Protein 4GVE (pdb70)

Radius of gyration: 15.98 Å; Cα contacts (8 Å, |Δi|>4): 338; chains: 1; bounding box: 37×48×36 Å

CATH classification: 3.30.420.410

Organism: Tacaribe virus (strain Franze-Fernandez) (NCBI:txid928313)

Structure (mmCIF, N/CA/C/O backbone):
data_4GVE
#
_entry.id   4GVE
#
_cell.length_a   115.170
_cell.length_b   115.170
_cell.length_c   56.920
_cell.angle_alpha   90.00
_cell.angle_beta   90.00
_cell.angle_gamma   90.00
#
_symmetry.space_group_name_H-M   'I 4'
#
loop_
_entity.id
_entity.type
_entity.pdbx_description
1 polymer Nucleoprotein
2 non-polymer 'ZINC ION'
3 non-polymer 'MAGNESIUM ION'
4 water water
#
loop_
_atom_site.group_PDB
_atom_site.id
_atom_site.type_symbol
_atom_site.label_atom_id
_atom_site.label_alt_id
_atom_site.label_comp_id
_atom_site.label_asym_id
_atom_site.label_entity_id
_atom_site.label_seq_id
_atom_site.pdbx_PDB_ins_code
_atom_site.Cartn_x
_atom_site.Cartn_y
_atom_site.Cartn_z
_atom_site.occupancy
_atom_site.B_iso_or_equiv
_atom_site.auth_seq_id
_atom_site.auth_comp_id
_atom_site.auth_asym_id
_atom_site.auth_atom_id
_atom_site.pdbx_PDB_model_num
ATOM 1 N N . ASP A 1 1 ? 1.898 -5.170 -0.768 1.00 45.98 358 ASP A N 1
ATOM 2 C CA . ASP A 1 1 ? 3.133 -5.537 -0.024 1.00 44.98 358 ASP A CA 1
ATOM 3 C C . ASP A 1 1 ? 3.997 -6.542 -0.804 1.00 42.30 358 ASP A C 1
ATOM 4 O O . ASP A 1 1 ? 5.223 -6.459 -0.757 1.00 44.30 358 ASP A O 1
ATOM 9 N N . ILE A 1 2 ? 3.359 -7.490 -1.496 1.00 38.13 359 ILE A N 1
ATOM 10 C CA . ILE A 1 2 ? 4.046 -8.356 -2.464 1.00 35.04 359 ILE A CA 1
ATOM 11 C C . ILE A 1 2 ? 3.928 -7.780 -3.881 1.00 33.54 359 ILE A C 1
ATOM 12 O O . ILE A 1 2 ? 2.865 -7.281 -4.289 1.00 32.03 359 ILE A O 1
ATOM 17 N N . GLY A 1 3 ? 5.016 -7.857 -4.634 1.00 31.86 360 GLY A N 1
ATOM 18 C CA . GLY A 1 3 ? 4.990 -7.516 -6.048 1.00 31.18 360 GLY A CA 1
ATOM 19 C C . GLY A 1 3 ? 5.432 -6.103 -6.418 1.00 29.88 360 GLY A C 1
ATOM 20 O O . GLY A 1 3 ? 5.329 -5.726 -7.574 1.00 29.76 360 GLY A O 1
ATOM 21 N N . SER A 1 4 ? 5.924 -5.317 -5.466 1.00 29.35 361 SER A N 1
ATOM 22 C CA . SER A 1 4 ? 6.297 -3.942 -5.780 1.00 28.96 361 SER A CA 1
ATOM 23 C C . SER A 1 4 ? 7.504 -3.869 -6.701 1.00 29.05 361 SER A C 1
ATOM 24 O O . SER A 1 4 ? 8.492 -4.580 -6.506 1.00 28.67 361 SER A O 1
ATOM 27 N N . GLU A 1 5 ? 7.426 -2.971 -7.674 1.00 29.76 362 GLU A N 1
ATOM 28 C CA . GLU A 1 5 ? 8.545 -2.687 -8.566 1.00 31.34 362 GLU A CA 1
ATOM 29 C C . GLU A 1 5 ? 9.665 -1.903 -7.861 1.00 29.97 362 GLU A C 1
ATOM 30 O O . GLU A 1 5 ? 10.747 -1.725 -8.425 1.00 31.10 362 GLU A O 1
ATOM 36 N N . PHE A 1 6 ? 9.421 -1.469 -6.620 1.00 28.13 363 PHE A N 1
ATOM 37 C CA . PHE A 1 6 ? 10.385 -0.658 -5.866 1.00 27.06 363 PHE A CA 1
ATOM 38 C C . PHE A 1 6 ? 10.878 -1.385 -4.621 1.00 26.75 363 PHE A C 1
ATOM 39 O O . PHE A 1 6 ? 11.453 -0.781 -3.705 1.00 25.59 363 PHE A O 1
ATOM 47 N N . GLU A 1 7 ? 10.653 -2.702 -4.609 1.00 26.59 364 GLU A N 1
ATOM 48 C CA . GLU A 1 7 ? 11.121 -3.572 -3.515 1.00 27.55 364 GLU A CA 1
ATOM 49 C C . GLU A 1 7 ? 12.620 -3.389 -3.214 1.00 27.13 364 GLU A C 1
ATOM 50 O O . GLU A 1 7 ? 13.023 -3.326 -2.03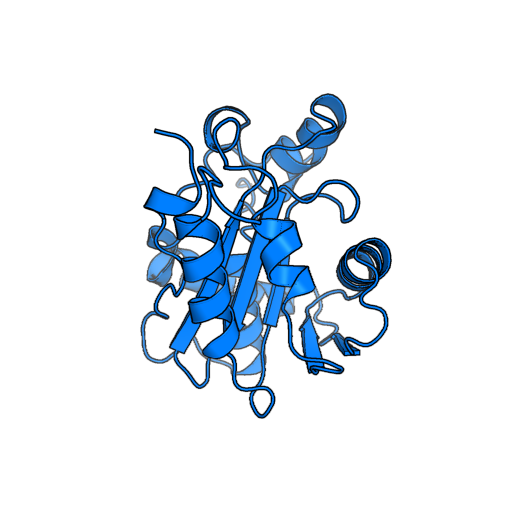7 1.00 27.03 364 GLU A O 1
ATOM 56 N N . GLY A 1 8 ? 13.444 -3.336 -4.264 1.00 27.30 365 GLY A N 1
ATOM 57 C CA . GLY A 1 8 ? 14.882 -3.066 -4.111 1.00 28.24 365 GLY A CA 1
ATOM 58 C C . GLY A 1 8 ? 15.218 -1.772 -3.388 1.00 27.83 365 GLY A C 1
ATOM 59 O O . GLY A 1 8 ? 16.009 -1.772 -2.443 1.00 28.04 365 GLY A O 1
ATOM 60 N N . GLN A 1 9 ? 14.628 -0.661 -3.832 1.00 26.90 366 GLN A N 1
ATOM 61 C CA . GLN A 1 9 ? 14.829 0.621 -3.190 1.00 26.92 366 GLN A CA 1
ATOM 62 C C . GLN A 1 9 ? 14.447 0.519 -1.735 1.00 25.63 366 GLN A C 1
ATOM 63 O O . GLN A 1 9 ? 15.150 1.016 -0.869 1.00 24.46 366 GLN A O 1
ATOM 69 N N . GLU A 1 10 ? 13.333 -0.154 -1.459 1.00 25.32 367 GLU A N 1
ATOM 70 C CA . GLU A 1 10 ? 12.882 -0.242 -0.086 1.00 25.14 367 GLU A CA 1
ATOM 71 C C . GLU A 1 10 ? 13.873 -1.004 0.779 1.00 25.41 367 GLU A C 1
ATOM 72 O O . GLU A 1 10 ? 14.228 -0.551 1.865 1.00 24.44 367 GLU A O 1
ATOM 78 N N . LEU A 1 11 ? 14.340 -2.140 0.281 1.00 25.88 368 LEU A N 1
ATOM 79 C CA . LEU A 1 11 ? 15.356 -2.910 0.992 1.00 27.05 368 LEU A CA 1
ATOM 80 C C . LEU A 1 11 ? 16.681 -2.165 1.180 1.00 27.37 368 LEU A C 1
ATOM 81 O O . LEU A 1 11 ? 17.308 -2.267 2.239 1.00 27.28 368 LEU A O 1
ATOM 86 N N . ILE A 1 12 ? 17.091 -1.408 0.163 1.00 27.34 369 ILE A N 1
ATOM 87 C CA . ILE A 1 12 ? 18.300 -0.579 0.263 1.00 28.04 369 ILE A CA 1
ATOM 88 C C . ILE A 1 12 ? 18.167 0.461 1.370 1.00 26.76 369 ILE A C 1
ATOM 89 O O . ILE A 1 12 ? 19.086 0.643 2.175 1.00 27.21 369 ILE A O 1
ATOM 94 N N . VAL A 1 13 ? 17.021 1.140 1.429 1.00 25.72 370 VAL A N 1
ATOM 95 C CA . VAL A 1 13 ? 16.819 2.164 2.459 1.00 25.38 370 VAL A CA 1
ATOM 96 C C . VAL A 1 13 ? 16.774 1.538 3.850 1.00 25.88 370 VAL A C 1
ATOM 97 O O . VAL A 1 13 ? 17.403 2.032 4.782 1.00 26.21 370 VAL A O 1
ATOM 101 N N . ARG A 1 14 ? 16.052 0.427 3.988 1.00 26.45 371 ARG A N 1
ATOM 102 C CA . ARG A 1 14 ? 16.028 -0.301 5.256 1.00 28.29 371 ARG A CA 1
ATOM 103 C C . ARG A 1 14 ? 17.447 -0.677 5.725 1.00 28.98 371 ARG A C 1
ATOM 104 O O . ARG A 1 14 ? 17.797 -0.475 6.894 1.00 30.00 371 ARG A O 1
ATOM 112 N N . ALA A 1 15 ? 18.270 -1.179 4.811 1.00 28.73 372 ALA A N 1
ATOM 113 C CA . ALA A 1 15 ? 19.642 -1.568 5.137 1.00 29.99 372 ALA A CA 1
ATOM 114 C C . ALA A 1 15 ? 20.469 -0.337 5.562 1.00 29.62 372 ALA A C 1
ATOM 115 O O . ALA A 1 15 ? 21.248 -0.396 6.520 1.00 30.63 372 ALA A O 1
ATOM 117 N N . ALA A 1 16 ? 20.267 0.776 4.861 1.00 28.92 373 ALA A N 1
ATOM 118 C CA . ALA A 1 16 ? 20.977 2.028 5.160 1.00 29.27 373 ALA A CA 1
ATOM 119 C C . ALA A 1 16 ? 20.581 2.559 6.535 1.00 29.44 373 ALA A C 1
ATOM 120 O O . ALA A 1 16 ? 21.446 2.858 7.367 1.00 29.56 373 ALA A O 1
ATOM 122 N N . VAL A 1 17 ? 19.279 2.628 6.798 1.00 29.26 374 VAL A N 1
ATOM 123 C CA . VAL A 1 17 ? 18.788 3.126 8.083 1.00 30.08 374 VAL A CA 1
ATOM 124 C C . VAL A 1 17 ? 19.252 2.236 9.258 1.00 32.00 374 VAL A C 1
ATOM 125 O O . VAL A 1 17 ? 19.551 2.734 10.341 1.00 31.64 374 VAL A O 1
ATOM 129 N N . SER A 1 18 ? 19.360 0.926 9.025 1.00 32.18 375 SER A N 1
ATOM 130 C CA . SER A 1 18 ? 19.841 -0.012 10.047 1.00 34.09 375 SER A CA 1
ATOM 131 C C . SER A 1 18 ? 21.318 0.208 10.432 1.00 35.01 375 SER A C 1
ATOM 132 O O . SER A 1 18 ? 21.773 -0.286 11.466 1.00 37.04 375 SER A O 1
ATOM 135 N N . GLU A 1 19 ? 22.062 0.930 9.595 1.00 34.82 376 GLU A N 1
ATOM 136 C CA . GLU A 1 19 ? 23.478 1.231 9.878 1.00 36.54 376 GLU A CA 1
ATOM 137 C C . GLU A 1 19 ? 23.647 2.400 10.844 1.00 35.92 376 GLU A C 1
ATOM 138 O O . GLU A 1 19 ? 24.743 2.599 11.386 1.00 36.69 376 GLU A O 1
ATOM 144 N N . LEU A 1 20 ? 22.576 3.169 11.049 1.00 35.03 377 LEU A N 1
ATOM 145 C CA . LEU A 1 20 ? 22.613 4.365 11.908 1.00 35.25 377 LEU A CA 1
ATOM 146 C C . LEU A 1 20 ? 22.683 3.975 13.372 1.00 37.98 377 LEU A C 1
ATOM 147 O O . LEU A 1 20 ? 21.846 3.211 13.864 1.00 39.70 377 LEU A O 1
ATOM 152 N N . ASP A 1 21 ? 23.695 4.496 14.056 1.00 38.96 378 ASP A N 1
ATOM 153 C CA . ASP A 1 21 ? 23.872 4.235 15.468 1.00 41.67 378 ASP A CA 1
ATOM 154 C C . ASP A 1 21 ? 23.333 5.420 16.276 1.00 41.30 378 ASP A C 1
ATOM 155 O O . ASP A 1 21 ? 23.944 6.486 16.292 1.00 40.34 378 ASP A O 1
ATOM 160 N N . PRO A 1 22 ? 22.186 5.227 16.961 1.00 42.01 379 PRO A N 1
ATOM 161 C CA . PRO A 1 22 ? 21.548 6.293 17.748 1.00 41.88 379 PRO A CA 1
ATOM 162 C C . PRO A 1 22 ? 22.376 6.783 18.940 1.00 42.27 379 PRO A C 1
ATOM 163 O O . PRO A 1 22 ? 21.960 7.725 19.621 1.00 42.03 379 PRO A O 1
ATOM 167 N N . SER A 1 23 ? 23.535 6.168 19.174 1.00 42.77 380 SER A N 1
ATOM 168 C CA . SER A 1 23 ? 24.458 6.599 20.237 1.00 43.77 380 SER A CA 1
ATOM 169 C C . SER A 1 23 ? 25.454 7.658 19.780 1.00 42.58 380 SER A C 1
ATOM 170 O O . SER A 1 23 ? 26.165 8.242 20.609 1.00 43.96 380 SER A O 1
ATOM 173 N N . ASN A 1 24 ? 25.525 7.885 18.470 1.00 40.97 381 ASN A N 1
ATOM 174 C CA . ASN A 1 24 ? 26.485 8.821 17.889 1.00 39.72 381 ASN A CA 1
ATOM 175 C C . ASN A 1 24 ? 25.773 10.021 17.283 1.00 36.29 381 ASN A C 1
ATOM 176 O O . ASN A 1 24 ? 24.582 9.950 16.986 1.00 34.33 381 ASN A O 1
ATOM 181 N N . THR A 1 25 ? 26.505 11.121 17.120 1.00 33.87 382 THR A N 1
ATOM 182 C CA . THR A 1 25 ? 25.989 12.309 16.441 1.00 31.98 382 THR A CA 1
ATOM 183 C C . THR A 1 25 ? 25.541 11.968 15.028 1.00 30.43 382 THR A C 1
ATOM 184 O O . THR A 1 25 ? 26.287 11.355 14.268 1.00 30.13 382 THR A O 1
ATOM 188 N N . ILE A 1 26 ? 24.322 12.374 14.694 1.00 28.08 383 ILE A N 1
ATOM 189 C CA . ILE A 1 26 ? 23.814 12.241 13.336 1.00 27.10 383 ILE A CA 1
ATOM 190 C C . ILE A 1 26 ? 23.264 13.590 12.903 1.00 25.63 383 ILE A C 1
ATOM 191 O O . ILE A 1 26 ? 22.344 14.132 13.525 1.00 25.90 383 ILE A O 1
ATOM 196 N N . TRP A 1 27 ? 23.880 14.137 11.864 1.00 24.13 384 TRP A N 1
ATOM 197 C CA . TRP A 1 27 ? 23.410 15.355 11.224 1.00 23.40 384 TRP A CA 1
ATOM 198 C C . TRP A 1 27 ? 22.334 15.121 10.196 1.00 22.65 384 TRP A C 1
ATOM 199 O O . TRP A 1 27 ? 22.331 14.106 9.488 1.00 22.73 384 TRP A O 1
ATOM 210 N N . LEU A 1 28 ? 21.418 16.076 10.104 1.00 22.29 385 LEU A N 1
ATOM 211 C CA . LEU A 1 28 ? 20.399 16.074 9.048 1.00 22.15 385 LEU A CA 1
ATOM 212 C C . LEU A 1 28 ? 20.256 17.475 8.447 1.00 22.19 385 LEU A C 1
ATOM 213 O O . LEU A 1 28 ? 20.151 18.469 9.180 1.00 21.66 385 LEU A O 1
ATOM 218 N N . ASP A 1 29 ? 20.264 17.545 7.114 1.00 21.49 386 ASP A N 1
ATOM 219 C CA . ASP A 1 29 ? 19.940 18.764 6.411 1.00 22.21 386 ASP A CA 1
ATOM 220 C C . ASP A 1 29 ? 19.087 18.444 5.168 1.00 20.98 386 ASP A C 1
ATOM 221 O O . ASP A 1 29 ? 19.169 17.343 4.610 1.00 20.71 386 ASP A O 1
ATOM 226 N N . ILE A 1 30 ? 18.250 19.401 4.786 1.00 21.44 387 ILE A N 1
ATOM 227 C CA . ILE A 1 30 ? 17.487 19.311 3.521 1.00 21.45 387 ILE A CA 1
ATOM 228 C C . ILE A 1 30 ? 17.716 20.572 2.690 1.00 22.14 387 ILE A C 1
ATOM 229 O O . ILE A 1 30 ? 17.990 21.671 3.220 1.00 22.15 387 ILE A O 1
ATOM 234 N N . GLU A 1 31 ? 17.589 20.425 1.381 1.00 21.91 388 GLU A N 1
ATOM 235 C CA . GLU A 1 31 ? 17.377 21.573 0.521 1.00 22.76 388 GLU A CA 1
ATOM 236 C C . GLU A 1 31 ? 15.969 21.528 -0.077 1.00 22.55 388 GLU A C 1
ATOM 237 O O . GLU A 1 31 ? 15.394 20.450 -0.292 1.00 22.31 388 GLU A O 1
ATOM 243 N N . GLY A 1 32 ? 15.445 22.716 -0.349 1.00 22.98 389 GLY A N 1
ATOM 244 C CA . GLY A 1 32 ? 14.047 22.936 -0.662 1.00 23.60 389 GLY A CA 1
ATOM 245 C C . GLY A 1 32 ? 13.328 23.260 0.637 1.00 23.42 389 GLY A C 1
ATOM 246 O O . GLY A 1 32 ? 13.856 22.976 1.717 1.00 23.21 389 GLY A O 1
ATOM 247 N N . PRO A 1 33 ? 12.110 23.823 0.543 1.00 24.72 390 PRO A N 1
ATOM 248 C CA . PRO A 1 33 ? 11.292 24.143 1.715 1.00 24.69 390 PRO A CA 1
ATOM 249 C C . PRO A 1 33 ? 10.845 22.850 2.404 1.00 24.31 390 PRO A C 1
ATOM 250 O O . PRO A 1 33 ? 10.794 21.807 1.738 1.00 23.76 390 PRO A O 1
ATOM 254 N N . PRO A 1 34 ? 10.520 22.899 3.712 1.00 24.73 391 PRO A N 1
ATOM 255 C CA . PRO A 1 34 ? 10.146 21.648 4.377 1.00 24.52 391 PRO A CA 1
ATOM 256 C C . PRO A 1 34 ? 8.843 21.025 3.846 1.00 24.93 391 PRO A C 1
ATOM 257 O O . PRO A 1 34 ? 8.619 19.840 4.041 1.00 25.45 391 PRO A O 1
ATOM 261 N N . THR A 1 35 ? 8.016 21.826 3.182 1.00 26.03 392 THR A N 1
ATOM 262 C CA . THR A 1 35 ? 6.777 21.347 2.568 1.00 26.26 392 THR A CA 1
ATOM 263 C C . THR A 1 35 ? 7.000 20.703 1.187 1.00 25.61 392 THR A C 1
ATOM 264 O O . THR A 1 35 ? 6.083 20.074 0.630 1.00 25.72 392 THR A O 1
ATOM 268 N N . ASP A 1 36 ? 8.187 20.902 0.612 1.00 24.28 393 ASP A N 1
ATOM 269 C CA . ASP A 1 36 ? 8.488 20.385 -0.731 1.00 24.36 393 ASP A CA 1
ATOM 270 C C . ASP A 1 36 ? 10.001 20.161 -0.873 1.00 23.58 393 ASP A C 1
ATOM 271 O O . ASP A 1 36 ? 10.669 20.802 -1.684 1.00 23.81 393 ASP A O 1
ATOM 276 N N . PRO A 1 37 ? 10.551 19.261 -0.048 1.00 22.79 394 PRO A N 1
ATOM 277 C CA . PRO A 1 37 ? 12.002 19.075 -0.012 1.00 22.03 394 PRO A CA 1
ATOM 278 C C . PRO A 1 37 ? 12.504 18.364 -1.256 1.00 21.49 394 PRO A C 1
ATOM 279 O O . PRO A 1 37 ? 11.779 17.539 -1.818 1.00 22.22 394 PRO A O 1
ATOM 283 N N . VAL A 1 38 ? 13.689 18.744 -1.732 1.00 21.20 395 VAL A N 1
ATOM 284 C CA . VAL A 1 38 ? 14.242 18.122 -2.949 1.00 21.19 395 VAL A CA 1
ATOM 285 C C . VAL A 1 38 ? 15.539 17.352 -2.740 1.00 20.70 395 VAL A C 1
ATOM 286 O O . VAL A 1 38 ? 15.977 16.607 -3.632 1.00 21.10 395 VAL A O 1
ATOM 290 N N . GLU A 1 39 ? 16.157 17.539 -1.579 1.00 20.50 396 GLU A N 1
ATOM 291 C CA . GLU A 1 39 ? 17.404 16.852 -1.268 1.00 20.08 396 GLU A CA 1
ATOM 292 C C . GLU A 1 39 ? 17.468 16.651 0.234 1.00 19.90 396 GLU A C 1
ATOM 293 O O . GLU A 1 39 ? 17.086 17.541 1.007 1.00 20.38 396 GLU A O 1
ATOM 299 N N . LEU A 1 40 ? 17.902 15.456 0.636 1.00 19.92 397 LEU A N 1
ATOM 300 C CA . LEU A 1 40 ? 18.018 15.071 2.040 1.00 20.30 397 LEU A CA 1
ATOM 301 C C . LEU A 1 40 ? 19.356 14.405 2.289 1.00 20.62 397 LEU A C 1
ATOM 302 O O . LEU A 1 40 ? 19.815 13.623 1.482 1.00 21.19 397 LEU A O 1
ATOM 307 N N . ALA A 1 41 ? 20.008 14.741 3.400 1.00 20.62 398 ALA A N 1
ATOM 308 C CA . ALA A 1 41 ? 21.238 14.060 3.770 1.00 21.11 398 ALA A CA 1
ATOM 309 C C . ALA A 1 41 ? 21.253 13.818 5.265 1.00 21.35 398 ALA A C 1
ATOM 310 O O . ALA A 1 41 ? 20.865 14.710 6.041 1.00 20.88 398 ALA A O 1
ATOM 312 N N . LEU A 1 42 ? 21.652 12.610 5.656 1.00 21.97 399 LEU A N 1
ATOM 313 C CA . LEU A 1 42 ? 21.977 12.280 7.046 1.00 22.80 399 LEU A CA 1
ATOM 314 C C . LEU A 1 42 ? 23.431 11.889 7.064 1.00 23.53 399 LEU A C 1
ATOM 315 O O . LEU A 1 42 ? 23.891 11.153 6.181 1.00 24.54 399 LEU A O 1
ATOM 320 N N . TYR A 1 43 ? 24.167 12.372 8.055 1.00 23.98 400 TYR A N 1
ATOM 321 C CA . TYR A 1 43 ? 25.602 12.134 8.080 1.00 25.16 400 TYR A CA 1
ATOM 322 C C . TYR A 1 43 ? 26.033 11.739 9.481 1.00 25.93 400 TYR A C 1
ATOM 323 O O . TYR A 1 43 ? 25.736 12.450 10.429 1.00 25.94 400 TYR A O 1
ATOM 332 N N . GLN A 1 44 ? 26.672 10.576 9.591 1.00 27.17 401 GLN A N 1
ATOM 333 C CA . GLN A 1 44 ? 27.162 10.059 10.859 1.00 28.93 401 GLN A CA 1
ATOM 334 C C . GLN A 1 44 ? 28.684 9.961 10.800 1.00 29.95 401 GLN A C 1
ATOM 335 O O . GLN A 1 44 ? 29.238 8.929 10.395 1.00 30.34 401 GLN A O 1
ATOM 341 N N . PRO A 1 45 ? 29.365 11.041 11.192 1.00 30.25 402 PRO A N 1
ATOM 342 C CA . PRO A 1 45 ? 30.828 11.128 11.108 1.00 31.68 402 PRO A CA 1
ATOM 343 C C . PRO A 1 45 ? 31.575 9.988 11.825 1.00 33.84 402 PRO A C 1
ATOM 344 O O . PRO A 1 45 ? 32.620 9.540 11.336 1.00 35.30 402 PRO A O 1
ATOM 348 N N . ALA A 1 46 ? 31.055 9.528 12.965 1.00 34.86 403 ALA A N 1
ATOM 349 C CA . ALA A 1 46 ? 31.722 8.465 13.743 1.00 37.39 403 ALA A CA 1
ATOM 350 C C . ALA A 1 46 ? 31.784 7.119 13.010 1.00 38.27 403 ALA A C 1
ATOM 351 O O . ALA A 1 46 ? 32.690 6.317 13.252 1.00 40.15 403 ALA A O 1
ATOM 353 N N . LYS A 1 47 ? 30.826 6.871 12.119 1.00 37.66 404 LYS A N 1
ATOM 354 C CA . LYS A 1 47 ? 30.838 5.665 11.292 1.00 38.22 404 LYS A CA 1
ATOM 355 C C . LYS A 1 47 ? 31.180 5.998 9.835 1.00 37.69 404 LYS A C 1
ATOM 356 O O . LYS A 1 47 ? 31.003 5.165 8.940 1.00 38.03 404 LYS A O 1
ATOM 362 N N . LYS A 1 48 ? 31.660 7.222 9.605 1.00 37.38 405 LYS A N 1
ATOM 363 C CA . LYS A 1 48 ? 32.129 7.676 8.286 1.00 36.89 405 LYS A CA 1
ATOM 364 C C . LYS A 1 48 ? 31.113 7.391 7.172 1.00 35.33 405 LYS A C 1
ATOM 365 O O . LYS A 1 48 ? 31.466 6.944 6.077 1.00 35.85 405 LYS A O 1
ATOM 371 N N . GLN A 1 49 ? 29.841 7.643 7.464 1.00 32.84 406 GLN A N 1
ATOM 372 C CA . GLN A 1 49 ? 28.772 7.218 6.565 1.00 31.32 406 GLN A CA 1
ATOM 373 C C . GLN A 1 49 ? 27.705 8.270 6.366 1.00 29.25 406 GLN A C 1
ATOM 374 O O . GLN A 1 49 ? 27.494 9.117 7.231 1.00 28.47 406 GLN A O 1
ATOM 380 N N . TYR A 1 50 ? 27.003 8.180 5.238 1.00 27.99 407 TYR A N 1
ATOM 381 C CA . TYR A 1 50 ? 25.893 9.093 4.975 1.00 26.96 407 TYR A CA 1
ATOM 382 C C . TYR A 1 50 ? 24.774 8.477 4.152 1.00 26.33 407 TYR A C 1
ATOM 383 O O . TYR A 1 50 ? 24.993 7.536 3.390 1.00 27.31 407 TYR A O 1
ATOM 392 N N . ILE A 1 51 ? 23.574 9.023 4.339 1.00 25.45 408 ILE A N 1
ATOM 393 C CA . ILE A 1 51 ? 22.389 8.678 3.560 1.00 25.00 408 ILE A CA 1
ATOM 394 C C . ILE A 1 51 ? 22.047 9.950 2.793 1.00 24.67 408 ILE A C 1
ATOM 395 O O . ILE A 1 51 ? 21.931 11.023 3.377 1.00 24.98 408 ILE A O 1
ATOM 400 N N . HIS A 1 52 ? 21.893 9.836 1.485 1.00 24.01 409 HIS A N 1
ATOM 401 C CA . HIS A 1 52 ? 21.685 11.007 0.628 1.00 23.81 409 HIS A CA 1
ATOM 402 C C . HIS A 1 52 ? 20.733 10.648 -0.464 1.00 23.79 409 HIS A C 1
ATOM 403 O O . HIS A 1 52 ? 20.941 9.662 -1.175 1.00 24.66 409 HIS A O 1
ATOM 410 N N . CYS A 1 53 ? 19.669 11.427 -0.614 1.00 23.14 410 CYS A N 1
ATOM 411 C CA . CYS A 1 53 ? 18.672 11.151 -1.662 1.00 23.97 410 CYS A CA 1
ATOM 412 C C . CYS A 1 53 ? 18.002 12.419 -2.142 1.00 22.82 410 CYS A C 1
ATOM 413 O O . CYS A 1 53 ? 18.195 13.489 -1.568 1.00 21.73 410 CYS A O 1
ATOM 416 N N . PHE A 1 54 ? 17.210 12.270 -3.202 1.00 22.67 411 PHE A N 1
ATOM 417 C CA . PHE A 1 54 ? 16.606 13.394 -3.904 1.00 22.87 411 PHE A CA 1
ATOM 418 C C . PHE A 1 54 ? 15.148 13.101 -4.151 1.00 22.67 411 PHE A C 1
ATOM 419 O O . PHE A 1 54 ? 14.712 11.942 -4.099 1.00 22.36 411 PHE A O 1
ATOM 427 N N . ARG A 1 55 ? 14.409 14.155 -4.465 1.00 22.71 412 ARG A N 1
ATOM 428 C CA . ARG A 1 55 ? 13.040 13.992 -4.934 1.00 23.66 412 ARG A CA 1
ATOM 429 C C . ARG A 1 55 ? 12.651 15.164 -5.841 1.00 23.92 412 ARG A C 1
ATOM 430 O O . ARG A 1 55 ? 13.102 16.318 -5.642 1.00 23.62 412 ARG A O 1
ATOM 438 N N . LYS A 1 56 ? 11.844 14.863 -6.854 1.00 24.07 413 LYS A N 1
ATOM 439 C CA . LYS A 1 56 ? 11.247 15.879 -7.695 1.00 25.19 413 LYS A CA 1
ATOM 440 C C . LYS A 1 56 ? 10.229 16.702 -6.886 1.00 24.93 413 LYS A C 1
ATOM 441 O O . LYS A 1 56 ? 9.421 16.139 -6.139 1.00 24.45 413 LYS A O 1
ATOM 447 N N . PRO A 1 57 ? 10.282 18.038 -6.994 1.00 25.39 414 PRO A N 1
ATOM 448 C CA . PRO A 1 57 ? 9.321 18.859 -6.250 1.00 26.11 414 PRO A CA 1
ATOM 449 C C . PRO A 1 57 ? 7.921 18.741 -6.832 1.00 27.46 414 PRO A C 1
ATOM 450 O O . PRO A 1 57 ? 7.766 18.509 -8.046 1.00 28.12 414 PRO A O 1
ATOM 454 N N . HIS A 1 58 ? 6.907 18.892 -5.986 1.00 27.83 415 HIS A N 1
ATOM 455 C CA . HIS A 1 58 ? 5.531 18.897 -6.485 1.00 30.53 415 HIS A CA 1
ATOM 456 C C . HIS A 1 58 ? 5.077 20.275 -6.880 1.00 33.04 415 HIS A C 1
ATOM 457 O O . HIS A 1 58 ? 4.155 20.422 -7.683 1.00 34.49 415 HIS A O 1
ATOM 464 N N . ASP A 1 59 ? 5.742 21.292 -6.339 1.00 34.01 416 ASP A N 1
ATOM 465 C CA . ASP A 1 59 ? 5.463 22.688 -6.660 1.00 36.72 416 ASP A CA 1
ATOM 466 C C . ASP A 1 59 ? 6.624 23.244 -7.487 1.00 37.33 416 ASP A C 1
ATOM 467 O O . ASP A 1 59 ? 7.583 23.806 -6.948 1.00 37.15 416 ASP A O 1
ATOM 472 N N . GLU A 1 60 ? 6.530 23.078 -8.805 1.00 39.07 417 GLU A N 1
ATOM 473 C CA . GLU A 1 60 ? 7.614 23.461 -9.711 1.00 41.27 417 GLU A CA 1
ATOM 474 C C . GLU A 1 60 ? 7.820 24.974 -9.796 1.00 42.01 417 GLU A C 1
ATOM 475 O O . GLU A 1 60 ? 8.952 25.441 -9.924 1.00 41.14 417 GLU A O 1
ATOM 481 N N . LYS A 1 61 ? 6.726 25.730 -9.707 1.00 43.28 418 LYS A N 1
ATOM 482 C CA . LYS A 1 61 ? 6.789 27.191 -9.655 1.00 45.00 418 LYS A CA 1
ATOM 483 C C . LYS A 1 61 ? 7.544 27.649 -8.402 1.00 43.53 418 LYS A C 1
ATOM 484 O O . LYS A 1 61 ? 8.430 28.501 -8.480 1.00 43.16 418 LYS A O 1
ATOM 490 N N . GLY A 1 62 ? 7.206 27.057 -7.257 1.00 40.87 419 GLY A N 1
ATOM 491 C CA . GLY A 1 62 ? 7.892 27.347 -6.001 1.00 38.93 419 GLY A CA 1
ATOM 492 C C . GLY A 1 62 ? 9.350 26.908 -5.974 1.00 36.49 419 GLY A C 1
ATOM 493 O O . GLY A 1 62 ? 10.169 27.536 -5.319 1.00 36.65 419 GLY A O 1
ATOM 494 N N . PHE A 1 63 ? 9.669 25.834 -6.694 1.00 35.09 420 PHE A N 1
ATOM 495 C CA . PHE A 1 63 ? 11.027 25.273 -6.780 1.00 32.90 420 PHE A CA 1
ATOM 496 C C . PHE A 1 63 ? 12.029 26.278 -7.353 1.00 33.80 420 PHE A C 1
ATOM 497 O O . PHE A 1 63 ? 13.222 26.249 -7.034 1.00 32.02 420 PHE A O 1
ATOM 505 N N . LYS A 1 64 ? 11.532 27.161 -8.214 1.00 35.64 421 LYS A N 1
ATOM 506 C CA . LYS A 1 64 ? 12.387 28.155 -8.878 1.00 37.71 421 LYS A CA 1
ATOM 507 C C . LYS A 1 64 ? 13.152 29.053 -7.916 1.00 36.87 421 LYS A C 1
ATOM 508 O O . LYS A 1 64 ? 14.319 29.3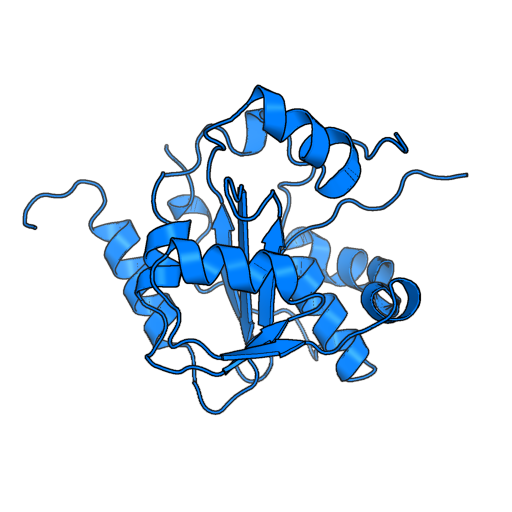61 -8.156 1.00 37.31 421 LYS A O 1
ATOM 514 N N . ASN A 1 65 ? 12.483 29.482 -6.848 1.00 37.26 422 ASN A N 1
ATOM 515 C CA . ASN A 1 65 ? 13.089 30.297 -5.790 1.00 38.02 422 ASN A CA 1
ATOM 516 C C . ASN A 1 65 ? 14.359 29.652 -5.190 1.00 35.46 422 ASN A C 1
ATOM 517 O O . ASN A 1 65 ? 15.442 30.240 -5.231 1.00 34.41 422 ASN A O 1
ATOM 522 N N . GLY A 1 66 ? 14.220 28.447 -4.642 1.00 33.20 423 GLY A N 1
ATOM 523 C CA . GLY A 1 66 ? 15.354 27.692 -4.102 1.00 31.47 423 GLY A CA 1
ATOM 524 C C . GLY A 1 66 ? 16.425 27.366 -5.138 1.00 31.31 423 GLY A C 1
ATOM 525 O O . GLY A 1 66 ? 17.623 27.409 -4.843 1.00 31.51 423 GLY A O 1
ATOM 526 N N . SER A 1 67 ? 15.994 27.039 -6.352 1.00 31.53 424 SER A N 1
ATOM 527 C CA . SER A 1 67 ? 16.905 26.690 -7.427 1.00 32.01 424 SER A CA 1
ATOM 528 C C . SER A 1 67 ? 17.823 27.866 -7.793 1.00 33.65 424 SER A C 1
ATOM 529 O O . SER A 1 67 ? 19.038 27.723 -7.843 1.00 33.68 424 SER A O 1
ATOM 532 N N . ARG A 1 68 ? 17.227 29.031 -7.998 1.00 34.82 425 ARG A N 1
ATOM 533 C CA . ARG A 1 68 ? 17.979 30.228 -8.384 1.00 36.86 425 ARG A CA 1
ATOM 534 C C . ARG A 1 68 ? 18.798 30.830 -7.236 1.00 36.13 425 ARG A C 1
ATOM 535 O O . ARG A 1 68 ? 19.896 31.365 -7.455 1.00 36.13 425 ARG A O 1
ATOM 543 N N . HIS A 1 69 ? 18.275 30.740 -6.014 1.00 34.88 426 HIS A N 1
ATOM 544 C CA . HIS A 1 69 ? 18.853 31.500 -4.906 1.00 34.60 426 HIS A CA 1
ATOM 545 C C . HIS A 1 69 ? 19.472 30.720 -3.790 1.00 33.13 426 HIS A C 1
ATOM 546 O O . HIS A 1 69 ? 20.066 31.310 -2.892 1.00 33.34 426 HIS A O 1
ATOM 553 N N . SER A 1 70 ? 19.353 29.396 -3.811 1.00 31.51 427 SER A N 1
ATOM 554 C CA . SER A 1 70 ? 19.840 28.619 -2.683 1.00 29.96 427 SER A CA 1
ATOM 555 C C . SER A 1 70 ? 20.642 27.385 -3.079 1.00 28.10 427 SER A C 1
ATOM 556 O O . SER A 1 70 ? 21.848 27.334 -2.839 1.00 27.68 427 SER A O 1
ATOM 559 N N . HIS A 1 71 ? 19.982 26.390 -3.680 1.00 26.97 428 HIS A N 1
ATOM 560 C CA . HIS A 1 71 ? 20.612 25.080 -3.859 1.00 25.13 428 HIS A CA 1
ATOM 561 C C . HIS A 1 71 ? 21.160 24.849 -5.249 1.00 25.80 428 HIS A C 1
ATOM 562 O O . HIS A 1 71 ? 22.007 23.980 -5.445 1.00 25.82 428 HIS A O 1
ATOM 569 N N . GLY A 1 72 ? 20.695 25.608 -6.231 1.00 26.32 429 GLY A N 1
ATOM 570 C CA . GLY A 1 72 ? 21.229 25.487 -7.587 1.00 27.66 429 GLY A CA 1
ATOM 571 C C . GLY A 1 72 ? 20.955 24.155 -8.269 1.00 27.90 429 GLY A C 1
ATOM 572 O O . GLY A 1 72 ? 21.664 23.767 -9.194 1.00 28.29 429 GLY A O 1
ATOM 573 N N . ILE A 1 73 ? 19.934 23.441 -7.804 1.00 26.58 430 ILE A N 1
ATOM 574 C CA . ILE A 1 73 ? 19.526 22.196 -8.448 1.00 26.88 430 ILE A CA 1
ATOM 575 C C . ILE A 1 73 ? 18.567 22.549 -9.561 1.00 28.03 430 ILE A C 1
ATOM 576 O O . ILE A 1 73 ? 17.526 23.171 -9.326 1.00 28.33 430 ILE A O 1
ATOM 581 N N . LEU A 1 74 ? 18.932 22.134 -10.765 1.00 29.60 431 LEU A N 1
ATOM 582 C CA . LEU A 1 74 ? 18.108 22.325 -11.948 1.00 31.22 431 LEU A CA 1
ATOM 583 C C . LEU A 1 74 ? 17.081 21.211 -12.074 1.00 31.39 431 LEU A C 1
ATOM 584 O O . LEU A 1 74 ? 17.395 20.055 -11.785 1.00 29.50 431 LEU A O 1
ATOM 589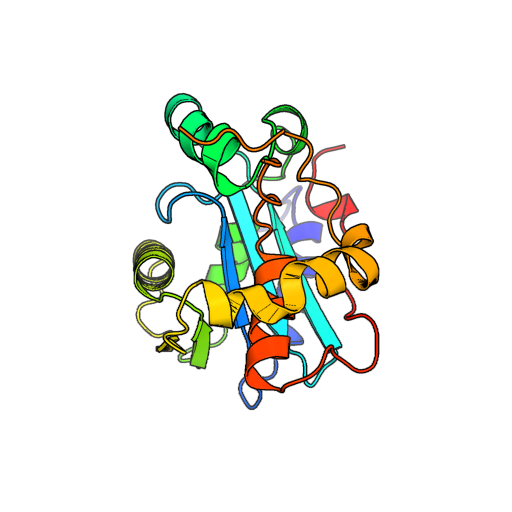 N N . MET A 1 75 ? 15.904 21.550 -12.605 1.00 33.40 432 MET A N 1
ATOM 590 C CA . MET A 1 75 ? 14.810 20.578 -12.740 1.00 34.18 432 MET A CA 1
ATOM 591 C C . MET A 1 75 ? 15.251 19.338 -13.512 1.00 34.18 432 MET A C 1
ATOM 592 O O . MET A 1 75 ? 14.857 18.213 -13.183 1.00 33.05 432 MET A O 1
ATOM 597 N N . LYS A 1 76 ? 16.079 19.555 -14.533 1.00 36.14 433 LYS A N 1
ATOM 598 C CA . LYS A 1 76 ? 16.609 18.477 -15.356 1.00 36.92 433 LYS A CA 1
ATOM 599 C C . LYS A 1 76 ? 17.357 17.425 -14.537 1.00 35.36 433 LYS A C 1
ATOM 600 O O . LYS A 1 76 ? 17.357 16.248 -14.894 1.00 35.35 433 LYS A O 1
ATOM 606 N N . ASP A 1 77 ? 17.977 17.846 -13.431 1.00 33.12 434 ASP A N 1
ATOM 607 C CA . ASP A 1 77 ? 18.835 16.957 -12.657 1.00 32.26 434 ASP A CA 1
ATOM 608 C C . ASP A 1 77 ? 18.110 16.206 -11.528 1.00 31.25 434 ASP A C 1
ATOM 609 O O . ASP A 1 77 ? 18.675 15.295 -10.910 1.00 30.92 434 ASP A O 1
ATOM 614 N N . ILE A 1 78 ? 16.851 16.547 -11.301 1.00 30.51 435 ILE A N 1
ATOM 615 C CA . ILE A 1 78 ? 16.084 15.785 -10.324 1.00 30.28 435 ILE A CA 1
ATOM 616 C C . ILE A 1 78 ? 14.724 15.323 -10.806 1.00 30.75 435 ILE A C 1
ATOM 617 O O . ILE A 1 78 ? 14.058 14.603 -10.089 1.00 30.16 435 ILE A O 1
ATOM 622 N N . GLU A 1 79 ? 14.309 15.728 -12.007 1.00 32.64 436 GLU A N 1
ATOM 623 C CA . GLU A 1 79 ? 12.988 15.326 -12.501 1.00 34.12 436 GLU A CA 1
ATOM 624 C C . GLU A 1 79 ? 12.799 13.806 -12.561 1.00 34.23 436 GLU A C 1
ATOM 625 O O . GLU A 1 79 ? 11.666 13.327 -12.473 1.00 34.25 436 GLU A O 1
ATOM 631 N N . ASP A 1 80 ? 13.897 13.060 -12.682 1.00 34.45 437 ASP A N 1
ATOM 632 C CA . ASP A 1 80 ? 13.828 11.593 -12.732 1.00 35.07 437 ASP A CA 1
ATOM 633 C C . ASP A 1 80 ? 14.088 10.875 -11.386 1.00 32.06 437 ASP A C 1
ATOM 634 O O . ASP A 1 80 ? 14.231 9.644 -11.360 1.00 31.73 437 ASP A O 1
ATOM 639 N N . ALA A 1 81 ? 14.133 11.629 -10.281 1.00 29.53 438 ALA A N 1
ATOM 640 C CA . ALA A 1 81 ? 14.243 11.033 -8.940 1.00 27.73 438 ALA A CA 1
ATOM 641 C C . ALA A 1 81 ? 13.037 10.145 -8.626 1.00 27.08 438 ALA A C 1
ATOM 642 O O . ALA A 1 81 ? 11.909 10.529 -8.909 1.00 26.51 438 ALA A O 1
ATOM 644 N N . VAL A 1 82 ? 13.297 8.975 -8.043 1.00 25.69 439 VAL A N 1
ATOM 645 C CA . VAL A 1 82 ? 12.242 8.021 -7.676 1.00 25.75 439 VAL A CA 1
ATOM 646 C C . VAL A 1 82 ? 11.461 8.649 -6.521 1.00 24.15 439 VAL A C 1
ATOM 647 O O . VAL A 1 82 ? 12.053 8.957 -5.491 1.00 23.86 439 VAL A O 1
ATOM 651 N N . PRO A 1 83 ? 10.130 8.828 -6.674 1.00 24.07 440 PRO A N 1
ATOM 652 C CA . PRO A 1 83 ? 9.374 9.458 -5.573 1.00 23.69 440 PRO A CA 1
ATOM 653 C C . PRO A 1 83 ? 9.295 8.605 -4.315 1.00 22.96 440 PRO A C 1
ATOM 654 O O . PRO A 1 83 ? 9.371 7.376 -4.383 1.00 23.32 440 PRO A O 1
ATOM 658 N N . GLY A 1 84 ? 9.173 9.261 -3.165 1.00 22.57 441 GLY A N 1
ATOM 659 C CA . GLY A 1 84 ? 8.931 8.536 -1.914 1.00 21.95 441 GLY A CA 1
ATOM 660 C C . GLY A 1 84 ? 10.159 8.074 -1.155 1.00 21.89 441 GLY A C 1
ATOM 661 O O . GLY A 1 84 ? 10.042 7.646 -0.015 1.00 21.39 441 GLY A O 1
ATOM 662 N N . VAL A 1 85 ? 11.335 8.123 -1.790 1.00 21.65 442 VAL A N 1
ATOM 663 C CA . VAL A 1 85 ? 12.559 7.656 -1.127 1.00 21.86 442 VAL A CA 1
ATOM 664 C C . VAL A 1 85 ? 12.860 8.529 0.094 1.00 21.88 442 VAL A C 1
ATOM 665 O O . VAL A 1 85 ? 13.100 8.039 1.210 1.00 21.76 442 VAL A O 1
ATOM 669 N N . LEU A 1 86 ? 12.832 9.830 -0.127 1.00 22.31 443 LEU A N 1
ATOM 670 C CA . LEU A 1 86 ? 13.084 10.800 0.928 1.00 21.95 443 LEU A CA 1
ATOM 671 C C . LEU A 1 86 ? 12.139 10.555 2.114 1.00 22.59 443 LEU A C 1
ATOM 672 O O . LEU A 1 86 ? 12.575 10.487 3.273 1.00 21.95 443 LEU A O 1
ATOM 677 N N . SER A 1 87 ? 10.844 10.384 1.834 1.00 22.24 444 SER A N 1
ATOM 678 C CA . SER A 1 87 ? 9.870 10.155 2.897 1.00 23.08 444 SER A CA 1
ATOM 679 C C . SER A 1 87 ? 10.091 8.810 3.619 1.00 22.84 444 SER A C 1
ATOM 680 O O . SER A 1 87 ? 9.914 8.695 4.849 1.00 23.72 444 SER A O 1
ATOM 683 N N . TYR A 1 88 ? 10.487 7.800 2.855 1.00 22.68 445 TYR A N 1
ATOM 684 C CA . TYR A 1 88 ? 10.690 6.451 3.403 1.00 23.43 445 TYR A CA 1
ATOM 685 C C . TYR A 1 88 ? 11.855 6.459 4.391 1.00 23.19 445 TYR A C 1
ATOM 686 O O . TYR A 1 88 ? 11.773 5.839 5.450 1.00 24.02 445 TYR A O 1
ATOM 695 N N . VAL A 1 8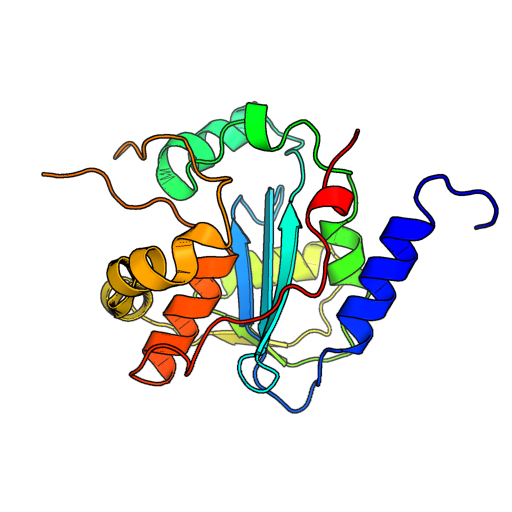9 ? 12.923 7.193 4.052 1.00 22.64 446 VAL A N 1
ATOM 696 C CA . VAL A 1 89 ? 14.078 7.352 4.955 1.00 22.08 446 VAL A CA 1
ATOM 697 C C . VAL A 1 89 ? 13.583 7.965 6.270 1.00 22.62 446 VAL A C 1
ATOM 698 O O . VAL A 1 89 ? 13.887 7.442 7.353 1.00 22.64 446 VAL A O 1
ATOM 702 N N . ILE A 1 90 ? 12.819 9.060 6.192 1.00 22.24 447 ILE A N 1
ATOM 703 C CA . ILE A 1 90 ? 12.329 9.728 7.403 1.00 23.46 447 ILE A CA 1
ATOM 704 C C . ILE A 1 90 ? 11.441 8.801 8.244 1.00 24.61 447 ILE A C 1
ATOM 705 O O . ILE A 1 90 ? 11.561 8.745 9.476 1.00 25.67 447 ILE A O 1
ATOM 710 N N . GLY A 1 91 ? 10.564 8.063 7.563 1.00 24.75 448 GLY A N 1
ATOM 711 C CA . GLY A 1 91 ? 9.670 7.120 8.223 1.00 26.52 448 GLY A CA 1
ATOM 712 C C . GLY A 1 91 ? 10.391 6.024 8.994 1.00 27.16 448 GLY A C 1
ATOM 713 O O . GLY A 1 91 ? 9.859 5.524 9.972 1.00 28.16 448 GLY A O 1
ATOM 714 N N . LEU A 1 92 ? 11.604 5.669 8.567 1.00 26.99 449 LEU A N 1
ATOM 715 C CA . LEU A 1 92 ? 12.324 4.540 9.158 1.00 28.82 449 LEU A CA 1
ATOM 716 C C . LEU A 1 92 ? 13.242 4.920 10.302 1.00 28.97 449 LEU A C 1
ATOM 717 O O . LEU A 1 92 ? 13.732 4.057 11.021 1.00 30.09 449 LEU A O 1
ATOM 722 N N . LEU A 1 93 ? 13.500 6.209 10.464 1.00 28.67 450 LEU A N 1
ATOM 723 C CA . LEU A 1 93 ? 14.421 6.633 11.504 1.00 28.68 450 LEU A CA 1
ATOM 724 C C . LEU A 1 93 ? 13.993 6.063 12.860 1.00 30.16 450 LEU A C 1
ATOM 725 O O . LEU A 1 93 ? 12.799 5.973 13.144 1.00 30.15 450 LEU A O 1
ATOM 730 N N . PRO A 1 94 ? 14.972 5.617 13.668 1.00 31.72 451 PRO A N 1
ATOM 731 C CA . PRO A 1 94 ? 14.668 4.990 14.955 1.00 33.74 451 PRO A CA 1
ATOM 732 C C . PRO A 1 94 ? 13.853 5.913 15.861 1.00 34.06 451 PRO A C 1
ATOM 733 O O . PRO A 1 94 ? 14.061 7.127 15.838 1.00 33.13 451 PRO A O 1
ATOM 737 N N . PRO A 1 95 ? 12.926 5.338 16.652 1.00 35.56 452 PRO A N 1
ATOM 738 C CA . PRO A 1 95 ? 12.127 6.117 17.582 1.00 36.16 452 PRO A CA 1
ATOM 739 C C . PRO A 1 95 ? 12.986 6.955 18.506 1.00 35.68 452 PRO A C 1
ATOM 740 O O . PRO A 1 95 ? 13.992 6.463 19.034 1.00 35.45 452 PRO A O 1
ATOM 744 N N . ASN A 1 96 ? 12.593 8.218 18.659 1.00 35.42 453 ASN A N 1
ATOM 745 C CA . ASN A 1 96 ? 13.188 9.157 19.617 1.00 36.46 453 ASN A CA 1
ATOM 746 C C . ASN A 1 96 ? 14.664 9.493 19.390 1.00 36.06 453 ASN A C 1
ATOM 747 O O . ASN A 1 96 ? 15.352 9.930 20.312 1.00 36.84 453 ASN A O 1
ATOM 752 N N . MET A 1 97 ? 15.143 9.273 18.171 1.00 34.92 454 MET A N 1
ATOM 753 C CA . MET A 1 97 ? 16.537 9.510 17.832 1.00 35.24 454 MET A CA 1
ATOM 754 C C . MET A 1 97 ? 16.875 10.992 17.985 1.00 33.31 454 MET A C 1
ATOM 755 O O . MET A 1 97 ? 16.044 11.846 17.670 1.00 33.26 454 MET A O 1
ATOM 760 N N . VAL A 1 98 ? 18.074 11.297 18.482 1.00 32.44 455 VAL A N 1
ATOM 761 C CA . VAL A 1 98 ? 18.522 12.688 18.563 1.00 30.89 455 VAL A CA 1
ATOM 762 C C . VAL A 1 98 ? 19.294 13.054 17.301 1.00 29.02 455 VAL A C 1
ATOM 763 O O . VAL A 1 98 ? 20.296 12.409 16.951 1.00 28.87 455 VAL A O 1
ATOM 767 N N . ILE A 1 99 ? 18.807 14.092 16.626 1.00 27.32 456 ILE A N 1
ATOM 768 C CA . ILE A 1 99 ? 19.352 14.527 15.333 1.00 25.58 456 ILE A CA 1
ATOM 769 C C . ILE A 1 99 ? 19.930 15.939 15.479 1.00 25.17 456 ILE A C 1
ATOM 770 O O . ILE A 1 99 ? 19.292 16.828 16.073 1.00 25.50 456 ILE A O 1
ATOM 775 N N . THR A 1 100 ? 21.145 16.114 14.977 1.00 24.61 457 THR A N 1
ATOM 776 C CA . THR A 1 100 ? 21.859 17.395 15.038 1.00 24.59 457 THR A CA 1
ATOM 777 C C . THR A 1 100 ? 21.622 18.188 13.758 1.00 23.89 457 THR A C 1
ATOM 778 O O . THR A 1 100 ? 21.684 17.649 12.642 1.00 23.26 457 THR A O 1
ATOM 782 N N . THR A 1 101 ? 21.345 19.477 13.918 1.00 24.04 458 THR A N 1
ATOM 783 C CA . THR A 1 101 ? 20.970 20.337 12.786 1.00 23.89 458 THR A CA 1
ATOM 784 C C . THR A 1 101 ? 21.562 21.745 12.939 1.00 24.05 458 THR A C 1
ATOM 785 O O . THR A 1 101 ? 21.944 22.163 14.033 1.00 23.67 458 THR A O 1
ATOM 789 N N . GLN A 1 102 ? 21.616 22.478 11.833 1.00 24.17 459 GLN A N 1
ATOM 790 C CA . GLN A 1 102 ? 21.931 23.898 11.896 1.00 25.67 459 GLN A CA 1
ATOM 791 C C . GLN A 1 102 ? 20.696 24.641 11.383 1.00 27.08 459 GLN A C 1
ATOM 792 O O . GLN A 1 102 ? 20.325 24.531 10.214 1.00 26.64 459 GLN A O 1
ATOM 798 N N . GLY A 1 103 ? 20.044 25.381 12.266 1.00 28.96 460 GLY A N 1
ATOM 799 C CA . GLY A 1 103 ? 18.756 26.008 11.949 1.00 30.92 460 GLY A CA 1
ATOM 800 C C . GLY A 1 103 ? 17.643 24.973 11.922 1.00 31.19 460 GLY A C 1
ATOM 801 O O . GLY A 1 103 ? 17.320 24.423 10.857 1.00 32.53 460 GLY A O 1
ATOM 802 N N . SER A 1 104 ? 17.058 24.726 13.095 1.00 32.68 461 SER A N 1
ATOM 803 C CA . SER A 1 104 ? 16.100 23.639 13.336 1.00 33.78 461 SER A CA 1
ATOM 804 C C . SER A 1 104 ? 14.695 23.852 12.778 1.00 33.54 461 SER A C 1
ATOM 805 O O . SER A 1 104 ? 13.942 22.890 12.646 1.00 32.73 461 SER A O 1
ATOM 808 N N . ASP A 1 105 ? 14.338 25.097 12.462 1.00 33.29 462 ASP A N 1
ATOM 809 C CA . ASP A 1 105 ? 12.941 25.442 12.182 1.00 34.04 462 ASP A CA 1
ATOM 810 C C . ASP A 1 105 ? 12.359 24.629 11.022 1.00 31.85 462 ASP A C 1
ATOM 811 O O . ASP A 1 105 ? 11.322 23.966 11.173 1.00 30.74 462 ASP A O 1
ATOM 816 N N . ASP A 1 106 ? 13.047 24.663 9.883 1.00 30.77 463 ASP A N 1
ATOM 817 C CA . ASP A 1 106 ? 12.550 23.941 8.712 1.00 30.30 463 ASP A CA 1
ATOM 818 C C . ASP A 1 106 ? 12.611 22.425 8.882 1.00 28.55 463 ASP A C 1
ATOM 819 O O . ASP A 1 106 ? 11.699 21.714 8.425 1.00 27.23 463 ASP A O 1
ATOM 824 N N . ILE A 1 107 ? 13.661 21.921 9.532 1.00 26.85 464 ILE A N 1
ATOM 825 C CA . ILE A 1 107 ? 13.732 20.470 9.824 1.00 26.38 464 ILE A CA 1
ATOM 826 C C . ILE A 1 107 ? 12.612 20.003 10.779 1.00 26.39 464 ILE A C 1
ATOM 827 O O . ILE A 1 107 ? 12.000 18.939 10.569 1.00 25.09 464 ILE A O 1
ATOM 832 N N . ARG A 1 108 ? 12.328 20.802 11.809 1.00 26.65 465 ARG A N 1
ATOM 833 C CA . ARG A 1 108 ? 11.252 20.478 12.736 1.00 28.59 465 ARG A CA 1
ATOM 834 C C . ARG A 1 108 ? 9.946 20.332 11.965 1.00 27.77 465 ARG A C 1
ATOM 835 O O . ARG A 1 108 ? 9.196 19.380 12.172 1.00 27.88 465 ARG A O 1
ATOM 843 N N . LYS A 1 109 ? 9.695 21.289 11.072 1.00 27.39 466 LYS A N 1
ATOM 844 C CA . LYS A 1 109 ? 8.489 21.289 10.259 1.00 27.61 466 LYS A CA 1
ATOM 845 C C . LYS A 1 109 ? 8.444 20.054 9.362 1.00 26.13 466 LYS A C 1
ATOM 846 O O . LYS A 1 109 ? 7.416 19.394 9.271 1.00 25.74 466 LYS A O 1
ATOM 852 N N . LEU A 1 110 ? 9.562 19.762 8.693 1.00 25.13 467 LEU A N 1
ATOM 853 C CA . LEU A 1 110 ? 9.664 18.586 7.832 1.00 24.30 467 LEU A CA 1
ATOM 854 C C . LEU A 1 110 ? 9.312 17.310 8.591 1.00 24.16 467 LEU A C 1
ATOM 855 O O . LEU A 1 110 ? 8.497 16.497 8.136 1.00 23.07 467 LEU A O 1
ATOM 860 N N . LEU A 1 111 ? 9.913 17.151 9.768 1.00 23.66 468 LEU A N 1
ATOM 861 C CA . LEU A 1 111 ? 9.717 15.952 10.556 1.00 24.51 468 LEU A CA 1
ATOM 862 C C . LEU A 1 111 ? 8.292 15.861 11.102 1.00 25.30 468 LEU A C 1
ATOM 863 O O . LEU A 1 111 ? 7.713 14.774 11.118 1.00 26.04 468 LEU A O 1
ATOM 868 N N . ASP A 1 112 ? 7.711 17.004 11.471 1.00 26.51 469 ASP A N 1
ATOM 869 C CA . ASP A 1 112 ? 6.322 17.053 11.963 1.00 28.53 469 ASP A CA 1
ATOM 870 C C . ASP A 1 112 ? 5.323 16.674 10.869 1.00 27.88 469 ASP A C 1
ATOM 871 O O . ASP A 1 112 ? 4.380 15.914 11.127 1.00 28.48 469 ASP A O 1
ATOM 876 N N . ILE A 1 113 ? 5.535 17.205 9.660 1.00 26.98 470 ILE A N 1
ATOM 877 C CA . ILE A 1 113 ? 4.751 16.824 8.465 1.00 26.85 470 ILE A CA 1
ATOM 878 C C . ILE A 1 113 ? 4.763 15.313 8.238 1.00 26.93 470 ILE A C 1
ATOM 879 O O . ILE A 1 113 ? 3.730 14.711 7.875 1.00 27.48 470 ILE A O 1
ATOM 884 N N . HIS A 1 114 ? 5.908 14.696 8.507 1.00 26.13 471 HIS A N 1
ATOM 885 C CA . HIS A 1 114 ? 6.073 13.244 8.359 1.00 26.79 471 HIS A CA 1
ATOM 886 C C . HIS A 1 114 ? 5.627 12.449 9.551 1.00 28.13 471 HIS A C 1
ATOM 887 O O . HIS A 1 114 ? 5.830 11.229 9.612 1.00 28.89 471 HIS A O 1
ATOM 894 N N . GLY A 1 115 ? 4.983 13.132 10.493 1.00 29.46 472 GLY A N 1
ATOM 895 C CA . GLY A 1 115 ? 4.435 12.514 11.693 1.00 30.77 472 GLY A CA 1
ATOM 896 C C . GLY A 1 115 ? 5.512 12.008 12.636 1.00 31.50 472 GLY A C 1
ATOM 897 O O . GLY A 1 115 ? 5.305 11.026 13.351 1.00 32.51 472 GLY A O 1
ATOM 898 N N . ARG A 1 116 ? 6.671 12.666 12.613 1.00 30.52 473 ARG A N 1
ATOM 899 C CA . ARG A 1 116 ? 7.817 12.238 13.409 1.00 30.63 473 ARG A CA 1
ATOM 900 C C . ARG A 1 116 ? 8.122 13.228 14.527 1.00 31.72 473 ARG A C 1
ATOM 901 O O . ARG A 1 116 ? 9.261 13.707 14.686 1.00 31.08 473 ARG A O 1
ATOM 909 N N . LYS A 1 117 ? 7.091 13.538 15.309 1.00 33.67 474 LYS A N 1
ATOM 910 C CA . LYS A 1 117 ? 7.245 14.430 16.456 1.00 35.31 474 LYS A CA 1
ATOM 911 C C . LYS A 1 117 ? 8.156 13.838 17.538 1.00 34.71 474 LYS A C 1
ATOM 912 O O . LYS A 1 117 ? 8.695 14.563 18.378 1.00 36.34 474 LYS A O 1
ATOM 918 N N . ASP A 1 118 ? 8.373 12.529 17.475 1.00 33.57 475 ASP A N 1
ATOM 919 C CA . ASP A 1 118 ? 9.194 11.818 18.458 1.00 34.26 475 ASP A CA 1
ATOM 920 C C . ASP A 1 118 ? 10.686 12.108 18.303 1.00 33.62 475 ASP A C 1
ATOM 921 O O . ASP A 1 118 ? 11.444 12.021 19.268 1.00 33.61 475 ASP A O 1
ATOM 926 N N . LEU A 1 119 ? 11.108 12.431 17.077 1.00 32.15 476 LEU A N 1
ATOM 927 C CA . LEU A 1 119 ? 12.511 12.737 16.814 1.00 32.12 476 LEU A CA 1
ATOM 928 C C . LEU A 1 119 ? 12.894 14.065 17.478 1.00 32.96 476 LEU A C 1
ATOM 929 O O . LEU A 1 119 ? 12.133 15.036 17.433 1.00 33.80 476 LEU A O 1
ATOM 934 N N . LYS A 1 120 ? 14.059 14.093 18.107 1.00 33.33 477 LYS A N 1
ATOM 935 C CA . LYS A 1 120 ? 14.478 15.275 18.868 1.00 34.18 477 LYS A CA 1
ATOM 936 C C . LYS A 1 120 ? 15.612 15.980 18.159 1.00 32.83 477 LYS A C 1
ATOM 937 O O . LYS A 1 120 ? 16.502 15.331 17.610 1.00 31.81 477 LYS A O 1
ATOM 943 N N . LEU A 1 121 ? 15.577 17.310 18.170 1.00 31.77 478 LEU A N 1
ATOM 944 C CA . LEU A 1 121 ? 16.542 18.094 17.408 1.00 29.97 478 LEU A CA 1
ATOM 945 C C . LEU A 1 121 ? 17.465 18.900 18.302 1.00 30.67 478 LEU A C 1
ATOM 946 O O . LEU A 1 121 ? 17.018 19.533 19.260 1.00 31.79 478 LEU A O 1
ATOM 951 N N . ILE A 1 122 ? 18.753 18.846 17.997 1.00 29.37 479 ILE A N 1
ATOM 952 C CA . ILE A 1 122 ? 19.700 19.788 18.560 1.00 29.96 479 ILE A CA 1
ATOM 953 C C . ILE A 1 122 ? 19.958 20.811 17.455 1.00 28.64 479 ILE A C 1
ATOM 954 O O . ILE A 1 122 ? 20.204 20.433 16.310 1.00 28.51 479 ILE A O 1
ATOM 959 N N . ASP A 1 123 ? 19.835 22.095 17.772 1.00 28.62 480 ASP A N 1
ATOM 960 C CA . ASP A 1 123 ? 20.214 23.146 16.838 1.00 28.42 480 ASP A CA 1
ATOM 961 C C . ASP A 1 123 ? 21.527 23.728 17.325 1.00 28.76 480 ASP A C 1
ATOM 962 O O . ASP A 1 123 ? 21.573 24.278 18.418 1.00 28.96 480 ASP A O 1
ATOM 967 N N . VAL A 1 124 ? 22.591 23.607 16.533 1.00 27.58 481 VAL A N 1
ATOM 968 C CA . VAL A 1 124 ? 23.885 24.126 16.973 1.00 28.51 481 VAL A CA 1
ATOM 969 C C . VAL A 1 124 ? 23.932 25.656 16.949 1.00 28.60 481 VAL A C 1
ATOM 970 O O . VAL A 1 124 ? 24.830 26.268 17.544 1.00 29.50 481 VAL A O 1
ATOM 974 N N . LYS A 1 125 ? 22.951 26.259 16.280 1.00 28.39 482 LYS A N 1
ATOM 975 C CA . LYS A 1 125 ? 22.786 27.718 16.252 1.00 29.27 482 LYS A CA 1
ATOM 976 C C . LYS A 1 125 ? 24.059 28.467 15.846 1.00 29.30 482 LYS A C 1
ATOM 977 O O . LYS A 1 125 ? 24.455 29.448 16.493 1.00 29.32 482 LYS A O 1
ATOM 983 N N . PHE A 1 126 ? 24.708 28.004 14.782 1.00 28.78 483 PHE A N 1
ATOM 984 C CA . PHE A 1 126 ? 25.828 28.749 14.213 1.00 29.32 483 PHE A CA 1
ATOM 985 C C . PHE A 1 126 ? 25.353 30.014 13.533 1.00 30.00 483 PHE A C 1
ATOM 986 O O . PHE A 1 126 ? 24.251 30.056 12.970 1.00 30.42 483 PHE A O 1
ATOM 994 N N . THR A 1 127 ? 26.199 31.037 13.533 1.00 30.25 484 THR A N 1
ATOM 995 C CA . THR A 1 127 ? 26.013 32.106 12.551 1.00 30.85 484 THR A CA 1
ATOM 996 C C . THR A 1 127 ? 26.323 31.552 11.161 1.00 31.23 484 THR A C 1
ATOM 997 O O . THR A 1 127 ? 26.996 30.518 11.028 1.00 29.88 484 THR A O 1
ATOM 1001 N N . SER A 1 128 ? 25.850 32.239 10.123 1.00 32.43 485 SER A N 1
ATOM 1002 C CA . SER A 1 128 ? 26.198 31.851 8.758 1.00 32.90 485 SER A CA 1
ATOM 1003 C C . SER A 1 128 ? 27.716 31.721 8.532 1.00 32.27 485 SER A C 1
ATOM 1004 O O . SER A 1 128 ? 28.176 30.718 7.967 1.00 31.66 485 SER A O 1
ATOM 1007 N N . ASP A 1 129 ? 28.479 32.715 8.990 1.00 32.11 486 ASP A N 1
ATOM 1008 C CA . ASP A 1 129 ? 29.943 32.722 8.849 1.00 32.67 486 ASP A CA 1
ATOM 1009 C C . ASP A 1 129 ? 30.579 31.499 9.547 1.00 31.26 486 ASP A C 1
ATOM 1010 O O . ASP A 1 129 ? 31.517 30.882 9.029 1.00 32.09 486 ASP A O 1
ATOM 1015 N N . GLN A 1 130 ? 30.073 31.157 10.725 1.00 29.16 487 GLN A N 1
ATOM 1016 C CA . GLN A 1 130 ? 30.570 30.003 11.468 1.00 28.18 487 GLN A CA 1
ATOM 1017 C C . GLN A 1 130 ? 30.240 28.691 10.760 1.00 27.35 487 GLN A C 1
ATOM 1018 O O . GLN A 1 130 ? 31.096 27.826 10.590 1.00 27.06 487 GLN A O 1
ATOM 1024 N N . ALA A 1 131 ? 28.980 28.563 10.365 1.00 26.92 488 ALA A N 1
ATOM 1025 C CA . ALA A 1 131 ? 28.482 27.362 9.663 1.00 26.80 488 ALA A CA 1
ATOM 1026 C C . ALA A 1 131 ? 29.259 27.057 8.377 1.00 27.46 488 ALA A C 1
ATOM 1027 O O . ALA A 1 131 ? 29.463 25.876 8.018 1.00 27.25 488 ALA A O 1
ATOM 1029 N N . ARG A 1 132 ? 29.668 28.110 7.673 1.00 27.99 489 ARG A N 1
ATOM 1030 C CA . ARG A 1 132 ? 30.284 27.944 6.363 1.00 29.71 489 ARG A CA 1
ATOM 1031 C C . ARG A 1 132 ? 31.788 28.184 6.342 1.00 30.53 489 ARG A C 1
ATOM 1032 O O . ARG A 1 132 ? 32.375 28.372 5.276 1.00 31.03 489 ARG A O 1
ATOM 1040 N N . GLN A 1 133 ? 32.403 28.144 7.531 1.00 31.26 490 GLN A N 1
ATOM 1041 C CA . GLN A 1 133 ? 33.869 28.295 7.697 1.00 33.42 490 GLN A CA 1
ATOM 1042 C C . GLN A 1 133 ? 34.661 27.471 6.696 1.00 33.11 490 GLN A C 1
ATOM 1043 O O . GLN A 1 133 ? 35.662 27.933 6.129 1.00 34.24 490 GLN A O 1
ATOM 1049 N N . PHE A 1 134 ? 34.238 26.222 6.539 1.00 31.88 491 PHE A N 1
ATOM 1050 C CA . PHE A 1 134 ? 34.961 25.235 5.772 1.00 32.22 491 PHE A CA 1
ATOM 1051 C C . PHE A 1 134 ? 34.325 24.961 4.406 1.00 31.40 491 PHE A C 1
ATOM 1052 O O . PHE A 1 134 ? 34.607 23.936 3.798 1.00 31.71 491 PHE A O 1
ATOM 1060 N N . GLU A 1 135 ? 33.472 25.866 3.931 1.00 31.02 492 GLU A N 1
ATOM 1061 C CA . GLU A 1 135 ? 32.717 25.630 2.689 1.00 31.42 492 GLU A CA 1
ATOM 1062 C C . GLU A 1 135 ? 33.617 25.347 1.481 1.00 33.09 492 GLU A C 1
ATOM 1063 O O . GLU A 1 135 ? 33.445 24.344 0.775 1.00 32.89 492 GLU A O 1
ATOM 1069 N N . HIS A 1 136 ? 34.576 26.234 1.239 1.00 34.79 493 HIS A N 1
ATOM 1070 C CA . HIS A 1 136 ? 35.470 26.039 0.103 1.00 36.74 493 HIS A CA 1
ATOM 1071 C C . HIS A 1 136 ? 36.275 24.772 0.221 1.00 36.38 493 HIS A C 1
ATOM 1072 O O . HIS A 1 136 ? 36.387 24.011 -0.756 1.00 36.61 493 HIS A O 1
ATOM 1079 N N . GLN A 1 137 ? 36.779 24.492 1.424 1.00 35.35 494 GLN A N 1
ATOM 1080 C CA . GLN A 1 137 ? 37.557 23.270 1.673 1.00 35.46 494 GLN A CA 1
ATOM 1081 C C . GLN A 1 137 ? 36.734 22.005 1.447 1.00 34.60 494 GLN A C 1
ATOM 1082 O O . GLN A 1 137 ? 37.229 21.018 0.919 1.00 34.51 494 GLN A O 1
ATOM 1088 N N . VAL A 1 138 ? 35.479 22.041 1.877 1.00 32.55 495 VAL A N 1
ATOM 1089 C CA . VAL A 1 138 ? 34.592 20.900 1.716 1.00 31.97 495 VAL A CA 1
ATOM 1090 C C . VAL A 1 138 ? 34.281 20.649 0.238 1.00 32.04 495 VAL A C 1
ATOM 1091 O O . VAL A 1 138 ? 34.265 19.494 -0.217 1.00 32.13 495 VAL A O 1
ATOM 1095 N N . TRP A 1 139 ? 34.045 21.718 -0.519 1.00 32.24 496 TRP A N 1
ATOM 1096 C CA . TRP A 1 139 ? 33.790 21.559 -1.958 1.00 33.43 496 TRP A CA 1
ATOM 1097 C C . TRP A 1 139 ? 35.005 21.033 -2.668 1.00 35.18 496 TRP A C 1
ATOM 1098 O O . TRP A 1 139 ? 34.893 20.220 -3.575 1.00 35.31 496 TRP A O 1
ATOM 1109 N N . ASP A 1 140 ? 36.183 21.463 -2.235 1.00 36.71 497 ASP A N 1
ATOM 1110 C CA . ASP A 1 140 ? 37.413 20.978 -2.856 1.00 39.27 497 ASP A CA 1
ATOM 1111 C C . ASP A 1 140 ? 37.643 19.480 -2.604 1.00 39.48 497 ASP A C 1
ATOM 1112 O O . ASP A 1 140 ? 37.887 18.717 -3.547 1.00 40.61 497 ASP A O 1
ATOM 1117 N N . LYS A 1 141 ? 37.539 19.064 -1.343 1.00 38.88 498 LYS A N 1
ATOM 1118 C CA . LYS A 1 141 ? 37.851 17.694 -0.940 1.00 39.42 498 LYS A CA 1
ATOM 1119 C C . LYS A 1 141 ? 36.729 16.691 -1.229 1.00 38.35 498 LYS A C 1
ATOM 1120 O O . LYS A 1 141 ? 36.996 15.547 -1.605 1.00 38.52 498 LYS A O 1
ATOM 1126 N N . PHE A 1 142 ? 35.482 17.125 -1.058 1.00 36.17 499 PHE A N 1
ATOM 1127 C CA . PHE A 1 142 ? 34.332 16.219 -1.082 1.00 35.42 499 PHE A CA 1
ATOM 1128 C C . PHE A 1 142 ? 33.258 16.561 -2.123 1.00 34.71 499 PHE A C 1
ATOM 1129 O O . PHE A 1 142 ? 32.188 15.945 -2.134 1.00 32.77 499 PHE A O 1
ATOM 1137 N N . GLY A 1 143 ? 33.536 17.543 -2.980 1.00 35.51 500 GLY A N 1
ATOM 1138 C CA . GLY A 1 143 ? 32.560 18.023 -3.964 1.00 35.00 500 GLY A CA 1
ATOM 1139 C C . GLY A 1 143 ? 32.102 16.954 -4.942 1.00 35.44 500 GLY A C 1
ATOM 1140 O O . GLY A 1 143 ? 30.955 16.971 -5.397 1.00 35.09 500 GLY A O 1
ATOM 1141 N N . HIS A 1 144 ? 33.000 16.015 -5.252 1.00 36.37 501 HIS A N 1
ATOM 1142 C CA . HIS A 1 144 ? 32.683 14.857 -6.083 1.00 36.59 501 HIS A CA 1
ATOM 1143 C C . HIS A 1 144 ? 31.594 13.973 -5.494 1.00 34.92 501 HIS A C 1
ATOM 1144 O O . HIS A 1 144 ? 31.056 13.107 -6.180 1.00 35.10 501 HIS A O 1
ATOM 1151 N N . LEU A 1 145 ? 31.252 14.169 -4.217 1.00 33.16 502 LEU A N 1
ATOM 1152 C CA . LEU A 1 145 ? 30.184 13.375 -3.603 1.00 31.75 502 LEU A CA 1
ATOM 1153 C C . LEU A 1 145 ? 28.783 13.753 -4.096 1.00 30.42 502 LEU A C 1
ATOM 1154 O O . LEU A 1 145 ? 27.885 12.917 -4.093 1.00 30.57 502 LEU A O 1
ATOM 1159 N N . CYS A 1 146 ? 28.603 14.996 -4.542 1.00 29.97 503 CYS A N 1
ATOM 1160 C CA . CYS A 1 146 ? 27.326 15.433 -5.089 1.00 28.52 503 CYS A CA 1
ATOM 1161 C C . CYS A 1 146 ? 27.495 16.348 -6.294 1.00 29.66 503 CYS A C 1
ATOM 1162 O O . CYS A 1 146 ? 27.970 17.472 -6.166 1.00 30.00 503 CYS A O 1
ATOM 1165 N N . LYS A 1 147 ? 27.091 15.846 -7.463 1.00 30.49 504 LYS A N 1
ATOM 1166 C CA . LYS A 1 147 ? 27.236 16.580 -8.720 1.00 31.92 504 LYS A CA 1
ATOM 1167 C C . LYS A 1 147 ? 25.898 17.120 -9.226 1.00 31.29 504 LYS A C 1
ATOM 1168 O O . LYS A 1 147 ? 25.713 17.329 -10.428 1.00 31.91 504 LYS A O 1
ATOM 1174 N N . GLN A 1 148 ? 24.965 17.344 -8.303 1.00 29.65 505 GLN A N 1
ATOM 1175 C CA . GLN A 1 148 ? 23.571 17.668 -8.645 1.00 29.23 505 GLN A CA 1
ATOM 1176 C C . GLN A 1 148 ? 23.239 19.165 -8.564 1.00 28.44 505 GLN A C 1
ATOM 1177 O O . GLN A 1 148 ? 22.081 19.571 -8.702 1.00 27.83 505 GLN A O 1
ATOM 1183 N N . HIS A 1 149 ? 24.255 19.981 -8.334 1.00 27.84 506 HIS A N 1
ATOM 1184 C CA . HIS A 1 149 ? 24.072 21.416 -8.149 1.00 28.06 506 HIS A CA 1
ATOM 1185 C C . HIS A 1 149 ? 24.719 22.170 -9.294 1.00 29.35 506 HIS A C 1
ATOM 1186 O O . HIS A 1 149 ? 25.831 22.695 -9.169 1.00 29.35 506 HIS A O 1
ATOM 1193 N N . ASN A 1 150 ? 24.027 22.219 -10.432 1.00 30.62 507 ASN A N 1
ATOM 1194 C CA . ASN A 1 150 ? 24.649 22.769 -11.641 1.00 32.51 507 ASN A CA 1
ATOM 1195 C C . ASN A 1 150 ? 24.160 24.149 -12.090 1.00 33.14 507 ASN A C 1
ATOM 1196 O O . ASN A 1 150 ? 24.622 24.681 -13.122 1.00 34.57 507 ASN A O 1
ATOM 1201 N N . GLY A 1 151 ? 23.251 24.730 -11.309 1.00 32.00 508 GLY A N 1
ATOM 1202 C CA . GLY A 1 151 ? 22.715 26.051 -11.607 1.00 32.83 508 GLY A CA 1
ATOM 1203 C C . GLY A 1 151 ? 23.552 27.118 -10.935 1.00 32.62 508 GLY A C 1
ATOM 1204 O O . GLY A 1 151 ? 24.045 26.915 -9.823 1.00 32.01 508 GLY A O 1
ATOM 1205 N N . VAL A 1 152 ? 23.706 28.259 -11.596 1.00 33.55 509 VAL A N 1
ATOM 1206 C CA . VAL A 1 152 ? 24.421 29.375 -10.999 1.00 34.28 509 VAL A CA 1
ATOM 1207 C C . VAL A 1 152 ? 23.524 30.045 -9.971 1.00 33.94 509 VAL A C 1
ATOM 1208 O O . VAL A 1 152 ? 22.333 30.248 -10.242 1.00 34.36 509 VAL A O 1
ATOM 1212 N N . ILE A 1 153 ? 24.092 30.374 -8.807 1.00 33.55 510 ILE A N 1
ATOM 1213 C CA . ILE A 1 153 ? 23.356 31.049 -7.733 1.00 33.73 510 ILE A CA 1
ATOM 1214 C C . ILE A 1 153 ? 23.283 32.564 -7.981 1.00 36.08 510 ILE A C 1
ATOM 1215 O O . ILE A 1 153 ? 24.314 33.256 -8.056 1.00 36.85 510 ILE A O 1
ATOM 1220 N N . ILE A 1 154 ? 22.048 33.053 -8.099 1.00 38.13 511 ILE A N 1
ATOM 1221 C CA . ILE A 1 154 ? 21.725 34.470 -8.348 1.00 42.37 511 ILE A CA 1
ATOM 1222 C C . ILE A 1 154 ? 21.432 35.162 -7.011 1.00 44.75 511 ILE A C 1
ATOM 1223 O O . ILE A 1 154 ? 20.832 34.559 -6.122 1.00 43.13 511 ILE A O 1
ATOM 1228 N N . SER A 1 155 ? 21.837 36.423 -6.868 1.00 49.06 512 SER A N 1
ATOM 1229 C CA . SER A 1 155 ? 21.698 37.137 -5.583 1.00 52.72 512 SER A CA 1
ATOM 1230 C C . SER A 1 155 ? 20.355 37.853 -5.327 1.00 56.61 512 SER A C 1
ATOM 1231 O O . SER A 1 155 ? 20.312 38.853 -4.600 1.00 60.41 512 SER A O 1
ATOM 1234 N N . LYS A 1 156 ? 19.271 37.333 -5.907 1.00 59.43 513 LYS A N 1
ATOM 1235 C CA . LYS A 1 156 ? 17.918 37.906 -5.763 1.00 61.39 513 LYS A CA 1
ATOM 1236 C C . LYS A 1 156 ? 17.822 39.316 -6.355 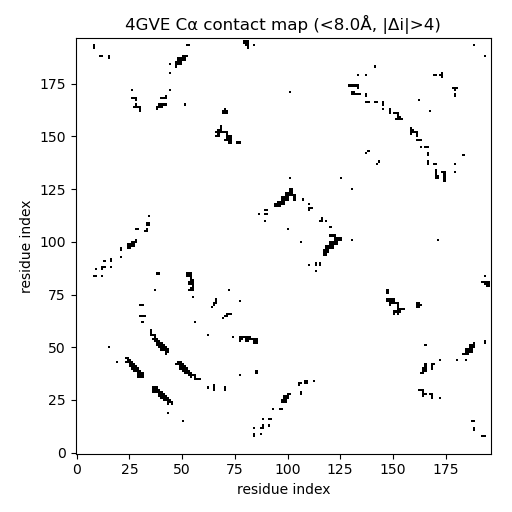1.00 65.08 513 LYS A C 1
ATOM 1237 O O . LYS A 1 156 ? 17.163 40.201 -5.803 1.00 68.54 513 LYS A O 1
ATOM 1243 N N . PRO A 1 167 ? 30.941 41.069 -6.718 1.00 59.64 524 PRO A N 1
ATOM 1244 C CA . PRO A 1 167 ? 32.035 40.125 -6.514 1.00 57.84 524 PRO A CA 1
ATOM 1245 C C . PRO A 1 167 ? 31.813 38.810 -7.275 1.00 55.65 524 PRO A C 1
ATOM 1246 O O . PRO A 1 167 ? 31.816 38.809 -8.509 1.00 55.45 524 PRO A O 1
ATOM 1250 N N . SER A 1 168 ? 31.608 37.714 -6.548 1.00 52.76 525 SER A N 1
ATOM 1251 C CA . SER A 1 168 ? 31.504 36.387 -7.137 1.00 51.78 525 SER A CA 1
ATOM 1252 C C . SER A 1 168 ? 30.233 35.672 -6.653 1.00 48.60 525 SER A C 1
ATOM 1253 O O . SER A 1 168 ? 29.806 35.894 -5.517 1.00 48.00 525 SER A O 1
ATOM 1256 N N . PRO A 1 169 ? 29.621 34.823 -7.511 1.00 47.68 526 PRO A N 1
ATOM 1257 C CA . PRO A 1 169 ? 28.440 34.051 -7.101 1.00 45.15 526 PRO A CA 1
ATOM 1258 C C . PRO A 1 169 ? 28.700 33.173 -5.868 1.00 43.01 526 PRO A C 1
ATOM 1259 O O . PRO A 1 169 ? 29.801 32.643 -5.712 1.00 42.79 526 PRO A O 1
ATOM 1263 N N . ASP A 1 170 ? 27.696 33.034 -5.000 1.00 41.25 527 ASP A N 1
ATOM 1264 C CA . ASP A 1 170 ? 27.779 32.134 -3.840 1.00 39.55 527 ASP A CA 1
ATOM 1265 C C . ASP A 1 170 ? 27.873 30.685 -4.304 1.00 37.68 527 ASP A C 1
ATOM 1266 O O . ASP A 1 170 ? 27.400 30.347 -5.393 1.00 37.56 527 ASP A O 1
ATOM 1271 N N . GLU A 1 171 ? 28.474 29.830 -3.481 1.00 35.78 528 GLU A N 1
ATOM 1272 C CA . GLU A 1 171 ? 28.440 28.400 -3.729 1.00 34.82 528 GLU A CA 1
ATOM 1273 C C . GLU A 1 171 ? 27.017 27.900 -3.477 1.00 32.04 528 GLU A C 1
ATOM 1274 O O . GLU A 1 171 ? 26.342 28.376 -2.565 1.00 30.77 528 GLU A O 1
ATOM 1280 N N . PRO A 1 172 ? 26.547 26.958 -4.301 1.00 30.75 529 PRO A N 1
ATOM 1281 C CA . PRO A 1 172 ? 25.206 26.430 -4.024 1.00 29.33 529 PRO A CA 1
ATOM 1282 C C . PRO A 1 172 ? 25.183 25.584 -2.749 1.00 27.60 529 PRO A C 1
ATOM 1283 O O . PRO A 1 172 ? 26.209 25.035 -2.353 1.00 27.34 529 PRO A O 1
ATOM 1287 N N . HIS A 1 173 ? 24.010 25.458 -2.137 1.00 26.63 530 HIS A N 1
ATOM 1288 C CA . HIS A 1 173 ? 23.890 24.683 -0.911 1.00 25.81 530 HIS A CA 1
ATOM 1289 C C . HIS A 1 173 ? 23.460 23.295 -1.221 1.00 24.83 530 HIS A C 1
ATOM 1290 O O . HIS A 1 173 ? 22.453 23.081 -1.901 1.00 23.59 530 HIS A O 1
ATOM 1297 N N . CYS A 1 174 ? 24.265 22.351 -0.741 1.00 24.34 531 CYS A N 1
ATOM 1298 C CA . CYS A 1 174 ? 23.995 20.929 -0.883 1.00 23.42 531 CYS A CA 1
ATOM 1299 C C . CYS A 1 174 ? 23.749 20.355 0.499 1.00 22.61 531 CYS A C 1
ATOM 1300 O O . CYS A 1 174 ? 24.525 20.615 1.419 1.00 22.42 531 CYS A O 1
ATOM 1303 N N . ALA A 1 175 ? 22.669 19.585 0.650 1.00 21.36 532 ALA A N 1
ATOM 1304 C CA . ALA A 1 175 ? 22.309 19.003 1.949 1.00 20.93 532 ALA A CA 1
ATOM 1305 C C . ALA A 1 175 ? 23.458 18.179 2.510 1.00 21.40 532 ALA A C 1
ATOM 1306 O O . ALA A 1 175 ? 23.722 18.218 3.711 1.00 21.04 532 ALA A O 1
ATOM 1308 N N . LEU A 1 176 ? 24.152 17.445 1.628 1.00 21.56 533 LEU A N 1
ATOM 1309 C CA . LEU A 1 176 ? 25.224 16.563 2.089 1.00 22.05 533 LEU A CA 1
ATOM 1310 C C . LEU A 1 176 ? 26.454 17.348 2.531 1.00 22.59 533 LEU A C 1
ATOM 1311 O O . LEU A 1 176 ? 26.970 17.158 3.637 1.00 22.51 533 LEU A O 1
ATOM 1316 N N . LEU A 1 177 ? 26.946 18.194 1.641 1.00 23.37 534 LEU A N 1
ATOM 1317 C CA . LEU A 1 177 ? 28.120 18.993 1.949 1.00 24.41 534 LEU A CA 1
ATOM 1318 C C . LEU A 1 177 ? 27.862 19.971 3.096 1.00 23.70 534 LEU A C 1
ATOM 1319 O O . LEU A 1 177 ? 28.803 20.293 3.844 1.00 24.57 534 LEU A O 1
ATOM 1324 N N . ASP A 1 178 ? 26.611 20.413 3.240 1.00 22.62 535 ASP A N 1
ATOM 1325 C CA . ASP A 1 178 ? 26.208 21.195 4.415 1.00 22.59 535 ASP A CA 1
ATOM 1326 C C . ASP A 1 178 ? 26.456 20.397 5.698 1.00 22.59 535 ASP A C 1
ATOM 1327 O O . ASP A 1 178 ? 27.124 20.878 6.600 1.00 22.61 535 ASP A O 1
ATOM 1332 N N . CYS A 1 179 ? 25.951 19.167 5.757 1.00 22.20 536 CYS A N 1
ATOM 1333 C CA . CYS A 1 179 ? 26.214 18.303 6.918 1.00 22.73 536 CYS A CA 1
ATOM 1334 C C . CYS A 1 179 ? 27.708 18.153 7.188 1.00 23.13 536 CYS A C 1
ATOM 1335 O O . CYS A 1 179 ? 28.144 18.232 8.339 1.00 23.53 536 CYS A O 1
ATOM 1338 N N . ILE A 1 180 ? 28.485 17.912 6.132 1.00 22.97 537 ILE A N 1
ATOM 1339 C CA . ILE A 1 180 ? 29.910 17.667 6.309 1.00 24.58 537 ILE A CA 1
ATOM 1340 C C . ILE A 1 180 ? 30.605 18.939 6.820 1.00 24.59 537 ILE A C 1
ATOM 1341 O O . ILE A 1 180 ? 31.428 18.888 7.746 1.00 25.28 537 ILE 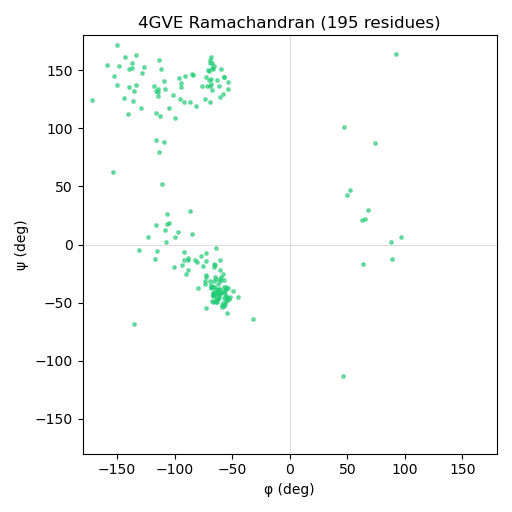A O 1
ATOM 1346 N N . MET A 1 181 ? 30.260 20.082 6.243 1.00 24.87 538 MET A N 1
ATOM 1347 C CA . MET A 1 181 ? 30.932 21.327 6.656 1.00 25.54 538 MET A CA 1
ATOM 1348 C C . MET A 1 181 ? 30.458 21.800 8.037 1.00 25.19 538 MET A C 1
ATOM 1349 O O . MET A 1 181 ? 31.233 22.399 8.795 1.00 24.50 538 MET A O 1
ATOM 1354 N N . PHE A 1 182 ? 29.196 21.522 8.380 1.00 23.47 539 PHE A N 1
ATOM 1355 C CA . PHE A 1 182 ? 28.702 21.888 9.718 1.00 23.83 539 PHE A CA 1
ATOM 1356 C C . PHE A 1 182 ? 29.420 21.059 10.764 1.00 24.33 539 PHE A C 1
ATOM 1357 O O . PHE A 1 182 ? 29.823 21.589 11.794 1.00 24.41 539 PHE A O 1
ATOM 1365 N N . HIS A 1 183 ? 29.591 19.758 10.505 1.00 24.94 540 HIS A N 1
ATOM 1366 C CA . HIS A 1 183 ? 30.353 18.914 11.417 1.00 26.26 540 HIS A CA 1
ATOM 1367 C C . HIS A 1 183 ? 31.795 19.344 11.517 1.00 26.81 540 HIS A C 1
ATOM 1368 O O . HIS A 1 183 ? 32.386 19.311 12.598 1.00 27.91 540 HIS A O 1
ATOM 1375 N N . SER A 1 184 ? 32.377 19.732 10.387 1.00 26.88 541 SER A N 1
ATOM 1376 C CA . SER A 1 184 ? 33.732 20.269 10.370 1.00 27.88 541 SER A CA 1
ATOM 1377 C C . SER A 1 184 ? 33.858 21.528 11.234 1.00 27.96 541 SER A C 1
ATOM 1378 O O . SER A 1 184 ? 34.833 21.683 11.958 1.00 28.92 541 SER A O 1
ATOM 1381 N N . ALA A 1 185 ? 32.857 22.405 11.171 1.00 27.34 542 ALA A N 1
ATOM 1382 C CA . ALA A 1 185 ? 32.827 23.604 11.997 1.00 27.17 542 ALA A CA 1
ATOM 1383 C C . ALA A 1 185 ? 32.761 23.244 13.484 1.00 27.93 542 ALA A C 1
ATOM 1384 O O . ALA A 1 185 ? 33.470 23.829 14.286 1.00 27.88 542 ALA A O 1
ATOM 1386 N N . MET A 1 186 ? 31.950 22.243 13.824 1.00 27.85 543 MET A N 1
ATOM 1387 C CA . MET A 1 186 ? 31.789 21.816 15.211 1.00 29.84 543 MET A CA 1
ATOM 1388 C C . MET A 1 186 ? 33.050 21.143 15.747 1.00 31.05 543 MET A C 1
ATOM 1389 O O . MET A 1 186 ? 33.372 21.272 16.939 1.00 32.09 543 MET A O 1
ATOM 1394 N N . SER A 1 187 ? 33.775 20.469 14.851 1.00 31.85 544 SER A N 1
ATOM 1395 C CA . SER A 1 187 ? 34.982 19.706 15.191 1.00 33.76 544 SER A CA 1
ATOM 1396 C C . SER A 1 187 ? 36.260 20.529 15.106 1.00 34.43 544 SER A C 1
ATOM 1397 O O . SER A 1 187 ? 37.240 20.200 15.759 1.00 36.43 544 SER A O 1
ATOM 1400 N N . GLY A 1 188 ? 36.251 21.579 14.288 1.00 33.94 545 GLY A N 1
ATOM 1401 C CA . GLY A 1 188 ? 37.434 22.401 14.026 1.00 35.59 545 GLY A CA 1
ATOM 1402 C C . GLY A 1 188 ? 38.301 21.902 12.880 1.00 36.44 545 GLY A C 1
ATOM 1403 O O . GLY A 1 188 ? 39.341 22.481 12.588 1.00 36.82 545 GLY A O 1
ATOM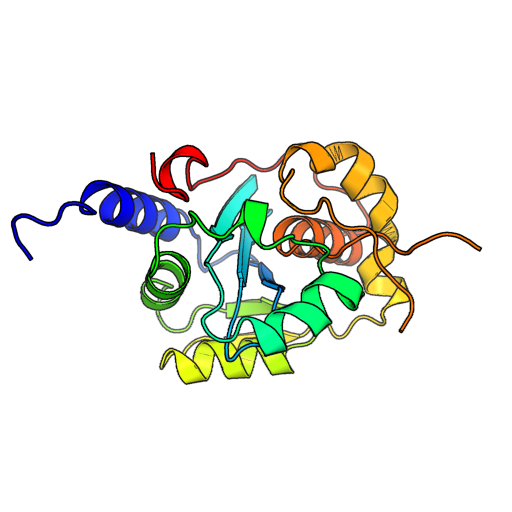 1404 N N . GLU A 1 189 ? 37.884 20.821 12.230 1.00 36.87 546 GLU A N 1
ATOM 1405 C CA . GLU A 1 189 ? 38.662 20.236 11.139 1.00 38.57 546 GLU A CA 1
ATOM 1406 C C . GLU A 1 189 ? 37.791 19.379 10.228 1.00 38.04 546 GLU A C 1
ATOM 1407 O O . GLU A 1 189 ? 36.767 18.845 10.665 1.00 37.35 546 GLU A O 1
ATOM 1413 N N . LEU A 1 190 ? 38.209 19.240 8.971 1.00 38.39 547 LEU A N 1
ATOM 1414 C CA . LEU A 1 190 ? 37.530 18.330 8.045 1.00 39.27 547 LEU A CA 1
ATOM 1415 C C . LEU A 1 190 ? 37.739 16.901 8.522 1.00 40.05 547 LEU A C 1
ATOM 1416 O O . LEU A 1 190 ? 38.754 16.608 9.166 1.00 40.42 547 LEU A O 1
ATOM 1421 N N . PRO A 1 191 ? 36.777 16.008 8.226 1.00 40.05 548 PRO A N 1
ATOM 1422 C CA . PRO A 1 191 ? 36.935 14.618 8.654 1.00 42.00 548 PRO A CA 1
ATOM 1423 C C . PRO A 1 191 ? 38.192 13.964 8.077 1.00 45.31 548 PRO A C 1
ATOM 1424 O O . PRO A 1 191 ? 38.657 14.350 6.993 1.00 44.13 548 PRO A O 1
ATOM 1428 N N . LYS A 1 192 ? 38.728 12.998 8.826 1.00 48.16 549 LYS A N 1
ATOM 1429 C CA . LYS A 1 192 ? 39.890 12.197 8.437 1.00 52.52 549 LYS A CA 1
ATOM 1430 C C . LYS A 1 192 ? 39.966 11.971 6.925 1.00 54.81 549 LYS A C 1
ATOM 1431 O O . LYS A 1 192 ? 40.898 12.448 6.277 1.00 56.50 549 LYS A O 1
ATOM 1437 N N . GLU A 1 193 ? 38.977 11.266 6.368 1.00 55.46 550 GLU A N 1
ATOM 1438 C CA . GLU A 1 193 ? 38.824 11.169 4.915 1.00 57.53 550 GLU A CA 1
ATOM 1439 C C . GLU A 1 193 ? 37.535 10.501 4.455 1.00 56.06 550 GLU A C 1
ATOM 1440 O O . GLU A 1 193 ? 37.230 9.374 4.843 1.00 58.40 550 GLU A O 1
ATOM 1446 N N . GLU A 1 194 ? 36.798 11.235 3.626 1.00 52.84 551 GLU A N 1
ATOM 1447 C CA . GLU A 1 194 ? 35.734 10.715 2.762 1.00 49.17 551 GLU A CA 1
ATOM 1448 C C . GLU A 1 194 ? 34.706 9.765 3.391 1.00 45.62 551 GLU A C 1
ATOM 1449 O O . GLU A 1 194 ? 34.967 8.569 3.555 1.00 45.13 551 GLU A O 1
ATOM 1455 N N . PRO A 1 195 ? 33.517 10.298 3.722 1.00 41.64 552 PRO A N 1
ATOM 1456 C CA . PRO A 1 195 ? 32.438 9.417 4.156 1.00 39.98 552 PRO A CA 1
ATOM 1457 C C . PRO A 1 195 ? 31.923 8.559 3.003 1.00 38.79 552 PRO A C 1
ATOM 1458 O O . PRO A 1 195 ? 32.103 8.917 1.836 1.00 37.91 552 PRO A O 1
ATOM 1462 N N . ILE A 1 196 ? 31.277 7.449 3.348 1.00 38.67 553 ILE A N 1
ATOM 1463 C CA . ILE A 1 196 ? 30.832 6.443 2.387 1.00 39.69 553 ILE A CA 1
ATOM 1464 C C . ILE A 1 196 ? 29.306 6.488 2.251 1.00 37.17 553 ILE A C 1
ATOM 1465 O O . ILE A 1 196 ? 28.599 6.564 3.263 1.00 37.29 553 ILE A O 1
ATOM 1470 N N . PRO A 1 197 ? 28.790 6.470 1.003 1.00 35.98 554 PRO A N 1
ATOM 1471 C CA . PRO A 1 197 ? 27.338 6.447 0.814 1.00 34.30 554 PRO A CA 1
ATOM 1472 C C . PRO A 1 197 ? 26.709 5.108 1.191 1.00 34.06 554 PRO A C 1
ATOM 1473 O O . PRO A 1 197 ? 27.227 4.041 0.825 1.00 34.44 554 PRO A O 1
ATOM 1477 N N . LEU A 1 198 ? 25.588 5.164 1.899 1.00 32.33 555 LEU A N 1
ATOM 1478 C CA . LEU A 1 198 ? 24.845 3.963 2.267 1.00 33.10 555 LEU A CA 1
ATOM 1479 C C . LEU A 1 198 ? 23.748 3.663 1.253 1.00 32.82 555 LEU A C 1
ATOM 1480 O O . LEU A 1 198 ? 23.224 2.552 1.213 1.00 33.47 555 LEU A O 1
ATOM 1485 N N . LEU A 1 199 ? 23.402 4.666 0.451 1.00 32.84 556 LEU A N 1
ATOM 1486 C CA . LEU A 1 199 ? 22.424 4.537 -0.626 1.00 33.42 556 LEU A CA 1
ATOM 1487 C C . LEU A 1 199 ? 23.117 4.690 -1.976 1.00 35.73 556 LEU A C 1
ATOM 1488 O O . LEU A 1 199 ? 23.573 5.786 -2.308 1.00 36.50 556 LEU A O 1
ATOM 1493 N N . PRO A 1 200 ? 23.216 3.597 -2.759 1.00 37.16 557 PRO A N 1
ATOM 1494 C CA . PRO A 1 200 ? 23.809 3.692 -4.094 1.00 38.64 557 PRO A CA 1
ATOM 1495 C C . PRO A 1 200 ? 23.041 4.647 -5.011 1.00 39.12 557 PRO A C 1
ATOM 1496 O O . PRO A 1 200 ? 21.820 4.525 -5.182 1.00 39.54 557 PRO A O 1
ATOM 1500 N N . LYS A 1 201 ? 23.784 5.584 -5.589 1.00 41.14 558 LYS A N 1
ATOM 1501 C CA . LYS A 1 201 ? 23.269 6.651 -6.445 1.00 42.38 558 LYS A CA 1
ATOM 1502 C C . LYS A 1 201 ? 22.325 6.185 -7.563 1.00 43.64 558 LYS A C 1
ATOM 1503 O O . LYS A 1 201 ? 21.304 6.828 -7.836 1.00 41.83 558 LYS A O 1
ATOM 1509 N N . GLU A 1 202 ? 22.662 5.057 -8.186 1.00 44.52 559 GLU A N 1
ATOM 1510 C CA . GLU A 1 202 ? 21.887 4.512 -9.307 1.00 47.22 559 GLU A CA 1
ATOM 1511 C C . GLU A 1 202 ? 20.443 4.183 -8.928 1.00 45.15 559 GLU A C 1
ATOM 1512 O O . GLU A 1 202 ? 19.578 4.130 -9.793 1.00 47.29 559 GLU A O 1
ATOM 1518 N N . PHE A 1 203 ? 20.195 3.987 -7.631 1.00 45.04 560 PHE A N 1
ATOM 1519 C CA . PHE A 1 203 ? 18.857 3.656 -7.106 1.00 43.96 560 PHE A CA 1
ATOM 1520 C C . PHE A 1 203 ? 17.986 4.867 -6.764 1.00 42.13 560 PHE A C 1
ATOM 1521 O O . PHE A 1 203 ? 16.772 4.744 -6.548 1.00 41.06 560 PHE A O 1
ATOM 1529 N N . LEU A 1 204 ? 18.603 6.037 -6.714 1.00 40.77 561 LEU A N 1
ATOM 1530 C CA . LEU A 1 204 ? 17.884 7.269 -6.397 1.00 38.11 561 LEU A CA 1
ATOM 1531 C C . LEU A 1 204 ? 17.075 7.785 -7.600 1.00 38.33 561 LEU A C 1
ATOM 1532 O O . LEU A 1 204 ? 16.257 8.694 -7.437 1.00 37.21 561 LEU A O 1
ATOM 1537 N N . PHE A 1 205 ? 17.292 7.195 -8.784 1.00 38.09 562 PHE A N 1
ATOM 1538 C CA . PHE A 1 205 ? 16.726 7.713 -10.044 1.00 37.89 562 PHE A CA 1
ATOM 1539 C C . PHE A 1 205 ? 16.158 6.643 -10.985 1.00 38.90 562 PHE A C 1
ATOM 1540 O O . PHE A 1 205 ? 16.617 5.497 -10.982 1.00 40.93 562 PHE A O 1
ATOM 1548 N N . PHE A 1 206 ? 15.174 7.034 -11.801 1.00 38.25 563 PHE A N 1
ATOM 1549 C CA . PHE A 1 206 ? 14.596 6.161 -12.825 1.00 41.50 563 PHE A CA 1
ATOM 1550 C C . PHE A 1 206 ? 15.611 5.901 -13.934 1.00 43.89 563 PHE A C 1
ATOM 1551 O O . PHE A 1 206 ? 16.370 6.803 -14.278 1.00 42.88 563 PHE A O 1
ATOM 1559 N N . PRO A 1 207 ? 15.635 4.656 -14.473 1.00 46.97 564 PRO A N 1
ATOM 1560 C CA . PRO A 1 207 ? 16.391 4.281 -15.673 1.00 49.69 564 PRO A CA 1
ATOM 1561 C C . PRO A 1 207 ? 15.972 5.079 -16.908 1.00 50.90 564 PRO A C 1
ATOM 1562 O O . PRO A 1 207 ? 16.413 6.215 -17.086 1.00 51.16 564 PRO A O 1
#

Solvent-accessible surface area: 10138 Å² total; per-residue (Å²): 193,179,69,54,161,77,103,31,33,68,99,36,4,126,58,3,11,87,75,12,47,84,101,52,55,0,1,2,15,13,13,18,65,16,82,8,8,1,0,0,0,1,2,0,15,69,86,89,6,9,0,13,0,1,42,87,5,124,70,84,184,35,8,79,100,17,11,128,44,38,2,0,0,61,32,136,28,0,92,59,4,6,97,40,10,0,47,66,0,0,50,46,5,31,109,92,5,72,0,8,0,38,42,19,126,74,5,64,109,0,0,40,89,52,59,26,142,43,0,109,39,88,34,34,159,44,78,81,127,86,3,52,96,34,22,126,88,0,52,128,71,0,12,95,29,5,146,20,19,88,15,104,14,91,106,188,197,87,90,94,59,22,49,0,0,0,0,4,0,0,1,6,28,0,15,88,60,52,117,32,17,130,116,76,3,106,67,35,8,50,97,126,77,6,27,91,177

Foldseek 3Di:
DPDDPLVVLLVLLLQLLVVDDLVAAKAWDFQDFLVWTFKIKIAGLVQLEMEIFGAQGPCVVSVVCSCQAAAVFDNVLHVFFDPPSVLSNLVNHDFQREYEYADCPRVCVNSVVSVRNRHHYDHPPDDPCLLCVCVVVLCVQPVVVDPRRNGFHDNCVGTDDHDHRHSSRQSNVCSVVVHGRPHHGDYSHDPVSRGDD

Sequence (197 aa):
DIGSEFEGQELIVRAAVSELDPSNTIWLDIEGPPTDPVELALYQPAKKQYIHCFRKPHDEKGFKNGSRHSHGILMKDIEDAVPGVLSYVIGLLPPNMVITTQGSDDIRKLLDIHGRKDLKLIDVKFTSDQARQFEHQVWDKFGHLCKQHNGVIISKPSPDEPHCALLDCIMFHSAMSGELPKEEPIPLLPKEFL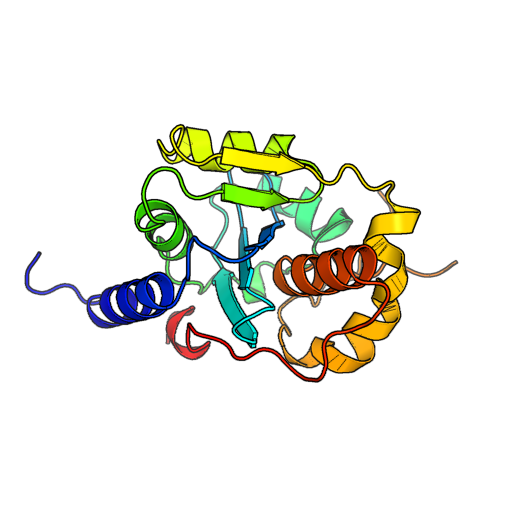FFP

Secondary structure (DSSP, 8-state):
--S-TTHHHHHHHHHHHHT--TTS--EEEEES-TTS--EEEEEEGGGTEEEEEE---S-HHHHHHHIIIII---HHHHTTBPTTHHHHHHHHSPTT-EEEESSHHHHHHHHHHTT-TTSEEEE----HHHHTTTHHHHHHHHGGG-----SPPP----PPPPP-HHHHHHHHHHHHHTS--SS--EESS-GGGSB--

InterPro domains:
  IPR000229 Nucleocapsid protein, arenaviridae [MF_04085] (2-570)
  IPR000229 Nucleocapsid protein, arenaviridae [PIRSF004029] (1-568)
  IPR035083 Nucleocapsid, N-terminal, Arenaviridae [PF00843] (4-334)
  IPR035084 Nucleocapsid, C-terminal, Arenaviridae [PF17290] (360-545)
  IPR038115 Nucleocapsid, C-terminal superfamily [G3DSA:3.30.420.410] (358-570)

B-factor: mean 34.03, std 10.49, range [19.9, 119.8]

Nearest PDB structures (foldseek):
  4gve-assembly1_A  TM=1.005E+00  e=1.140E-44  Tacaribe virus strain Franze-Fernandez
  7v37-assembly2_B  TM=9.587E-01  e=1.878E-28  Lassa virus Josiah
  7v3a-assembly2_B  TM=9.615E-01  e=1.516E-27  Lassa virus Josiah
  3mwt-assembly3_B  TM=9.614E-01  e=2.616E-26  Lassa virus Josiah
  3r3l-assembly1_C  TM=9.597E-01  e=2.969E-26  Mammarenavirus lassaense